Protein AF-A0A3D5VFS8-F1 (afdb_monomer_lite)

Foldseek 3Di:
DPDDDPPPDPPDDPLQDAPVVQCVVDVCSCCVPQFPQPPHADPVVRHRDSTHWDWDQDDPVSPDTDTPSNAHPDDPVVCLVVVCVHPPCVVPDPPDDHDDDDQAADLLLVAAALLQAGPVDPPDGDAASNLQADDPCRRVLSVVSNVVCNVCVVVVHHQAQDQLAQSNLQSCLSNHDDPPRHRYYGDPVSHDADPDPDDPVVRVVVSVVVNVVRVVVRVVVVVD

Structure (mmCIF, N/CA/C/O backbone):
data_AF-A0A3D5VFS8-F1
#
_entry.id   AF-A0A3D5VFS8-F1
#
loop_
_atom_site.group_PDB
_atom_site.id
_atom_site.type_symbol
_atom_site.label_atom_id
_atom_site.label_alt_id
_atom_site.label_comp_id
_atom_site.label_asym_id
_atom_site.label_entity_id
_atom_site.label_seq_id
_atom_site.pdbx_PDB_ins_code
_atom_site.Cartn_x
_atom_site.Cartn_y
_atom_site.Cartn_z
_atom_site.occupancy
_atom_site.B_iso_or_equiv
_atom_site.auth_seq_id
_atom_site.auth_comp_id
_atom_site.auth_asym_id
_atom_site.auth_atom_id
_atom_site.pdbx_PDB_model_num
ATOM 1 N N . ILE A 1 1 ? -18.519 -16.447 15.535 1.00 53.09 1 ILE A N 1
ATOM 2 C CA . ILE A 1 1 ? -17.654 -16.344 14.332 1.00 53.09 1 ILE A CA 1
ATOM 3 C C . ILE A 1 1 ? -18.233 -17.336 13.340 1.00 53.09 1 ILE A C 1
ATOM 5 O O . ILE A 1 1 ? -18.495 -18.455 13.767 1.00 53.09 1 ILE A O 1
ATOM 9 N N . ALA A 1 2 ? -18.560 -16.927 12.112 1.00 51.69 2 ALA A N 1
ATOM 10 C CA . ALA A 1 2 ? -19.026 -17.886 11.110 1.00 51.69 2 ALA A CA 1
ATOM 11 C C . ALA A 1 2 ? -17.913 -18.921 10.881 1.00 51.69 2 ALA A C 1
ATOM 13 O O . ALA A 1 2 ? -16.747 -18.540 10.815 1.00 51.69 2 ALA A O 1
ATOM 14 N N . ALA A 1 3 ? -18.250 -20.211 10.858 1.00 49.53 3 ALA A N 1
ATOM 15 C CA . ALA A 1 3 ? -17.249 -21.251 10.664 1.00 49.53 3 ALA A CA 1
ATOM 16 C C . ALA A 1 3 ? -16.670 -21.128 9.241 1.00 49.53 3 ALA A C 1
ATOM 18 O O . ALA A 1 3 ? -17.461 -21.148 8.291 1.00 49.53 3 ALA A O 1
ATOM 19 N N . PRO A 1 4 ? -15.343 -20.972 9.081 1.00 55.34 4 PRO A N 1
ATOM 20 C CA . PRO A 1 4 ? -14.733 -20.955 7.761 1.00 55.34 4 PRO A CA 1
ATOM 21 C C . PRO A 1 4 ? -14.931 -22.313 7.081 1.00 55.34 4 PRO A C 1
ATOM 23 O O . PRO A 1 4 ? -14.932 -23.359 7.737 1.00 55.34 4 PRO A O 1
ATOM 26 N N . LYS A 1 5 ? -15.139 -22.308 5.763 1.00 59.47 5 LYS A N 1
ATOM 27 C CA . LYS A 1 5 ? -15.211 -23.554 4.981 1.00 59.47 5 LYS A CA 1
ATOM 28 C C . LYS A 1 5 ? -13.841 -24.241 4.993 1.00 59.47 5 LYS A C 1
ATOM 30 O O . LYS A 1 5 ? -12.821 -23.577 5.089 1.00 59.47 5 LYS A O 1
ATOM 35 N N . GLU A 1 6 ? -13.788 -25.562 4.833 1.00 46.28 6 GLU A N 1
ATOM 36 C CA . GLU A 1 6 ? -12.559 -26.376 4.972 1.00 46.28 6 GLU A CA 1
ATOM 37 C C . GLU A 1 6 ? -11.378 -25.933 4.069 1.00 46.28 6 GLU A C 1
ATOM 39 O O . GLU A 1 6 ? -10.211 -26.177 4.375 1.00 46.28 6 GLU A O 1
ATOM 44 N N . PHE A 1 7 ? -11.661 -25.222 2.972 1.00 55.03 7 PHE A N 1
ATOM 45 C CA . PHE A 1 7 ? -10.660 -24.640 2.067 1.00 55.03 7 PHE A CA 1
ATOM 46 C C . PHE A 1 7 ? -10.228 -23.202 2.423 1.00 55.03 7 PHE A C 1
ATOM 48 O O . PHE A 1 7 ? -9.273 -22.685 1.841 1.00 55.03 7 PHE A O 1
ATOM 55 N N . GLU A 1 8 ? -10.908 -22.539 3.355 1.00 52.53 8 GLU A N 1
ATOM 56 C CA . GLU A 1 8 ? -10.556 -21.229 3.910 1.00 52.53 8 GLU A CA 1
ATOM 57 C C . GLU A 1 8 ? -9.527 -21.432 5.030 1.00 52.53 8 GLU A C 1
ATOM 59 O O . GLU A 1 8 ? -9.795 -21.221 6.209 1.00 52.53 8 GLU A O 1
ATOM 64 N N . ARG A 1 9 ? -8.326 -21.900 4.666 1.00 52.47 9 ARG A N 1
ATOM 65 C CA . ARG A 1 9 ? -7.188 -21.883 5.595 1.00 52.47 9 ARG A CA 1
ATOM 66 C C . ARG A 1 9 ? -6.948 -20.435 6.031 1.00 52.47 9 ARG A C 1
ATOM 68 O O . ARG A 1 9 ? -6.935 -19.552 5.175 1.00 52.47 9 ARG A O 1
ATOM 75 N N . ASP A 1 10 ? -6.722 -20.220 7.329 1.00 54.41 10 ASP A N 1
ATOM 76 C CA . ASP A 1 10 ? -6.471 -18.930 8.004 1.00 54.41 10 ASP A CA 1
ATOM 77 C C . ASP A 1 10 ? -5.156 -18.237 7.561 1.00 54.41 10 ASP A C 1
ATOM 79 O O . ASP A 1 10 ? -4.342 -17.802 8.375 1.00 54.41 10 ASP A O 1
ATOM 83 N N . ILE A 1 11 ? -4.904 -18.134 6.256 1.00 57.84 11 ILE A N 1
ATOM 84 C CA . ILE A 1 11 ? -3.800 -17.361 5.691 1.00 57.84 11 ILE A CA 1
ATOM 85 C C . ILE A 1 11 ? -4.350 -15.968 5.412 1.00 57.84 11 ILE A C 1
ATOM 87 O O . ILE A 1 11 ? -4.819 -15.659 4.317 1.00 57.84 11 ILE A O 1
ATOM 91 N N . TYR A 1 12 ? -4.345 -15.134 6.446 1.00 61.44 12 TYR A N 1
ATOM 92 C CA . TYR A 1 12 ? -4.695 -13.734 6.288 1.00 61.44 12 TYR A CA 1
ATOM 93 C C . TYR A 1 12 ? -3.488 -12.940 5.814 1.00 61.44 12 TYR A C 1
ATOM 95 O O . TYR A 1 12 ? -2.363 -13.136 6.276 1.00 61.44 12 TYR A O 1
ATOM 103 N N . PHE A 1 13 ? -3.742 -11.966 4.949 1.00 65.62 13 PHE A N 1
ATOM 104 C CA . PHE A 1 13 ? -2.754 -10.943 4.674 1.00 65.62 13 PHE A CA 1
ATOM 105 C C . PHE A 1 13 ? -2.539 -10.102 5.942 1.00 65.62 13 PHE A C 1
ATOM 107 O O . PHE A 1 13 ? -3.467 -9.451 6.420 1.00 65.62 13 PHE A O 1
ATOM 114 N N . GLU A 1 14 ? -1.326 -10.098 6.502 1.00 67.00 14 GLU A N 1
ATOM 115 C CA . GLU A 1 14 ? -1.023 -9.477 7.809 1.00 67.00 14 GLU A CA 1
ATOM 116 C C . GLU A 1 14 ? -1.383 -7.982 7.902 1.00 67.00 14 GLU A C 1
ATOM 118 O O . GLU A 1 14 ? -1.641 -7.467 8.990 1.00 67.00 14 GLU A O 1
ATOM 123 N N . ARG A 1 15 ? -1.444 -7.259 6.774 1.00 64.50 15 ARG A N 1
ATOM 124 C CA . ARG A 1 15 ? -1.877 -5.848 6.763 1.00 64.50 15 ARG A CA 1
ATOM 125 C C . ARG A 1 15 ? -3.393 -5.660 6.636 1.00 64.50 15 ARG A C 1
ATOM 127 O O . ARG A 1 15 ? -3.855 -4.535 6.808 1.00 64.50 15 ARG A O 1
ATOM 134 N N . CYS A 1 16 ? -4.156 -6.713 6.352 1.00 72.94 16 CYS A N 1
ATOM 135 C CA . CYS A 1 16 ? -5.606 -6.679 6.148 1.00 72.94 16 CYS A CA 1
ATOM 136 C C . CYS A 1 16 ? -6.309 -7.727 7.027 1.00 72.94 16 CYS A C 1
ATOM 138 O O . CYS A 1 16 ? -7.061 -8.575 6.554 1.00 72.94 16 CYS A O 1
ATOM 140 N N . LEU A 1 17 ? -6.019 -7.693 8.329 1.00 85.31 17 LEU A N 1
ATOM 141 C CA . LEU A 1 17 ? -6.615 -8.610 9.296 1.00 85.31 17 LEU A CA 1
ATOM 142 C C . LEU A 1 17 ? -8.029 -8.172 9.700 1.00 85.31 17 LEU A C 1
ATOM 144 O O . LEU A 1 17 ? -8.248 -6.975 9.913 1.00 85.31 17 LEU A O 1
ATOM 148 N N . PRO A 1 18 ? -8.955 -9.124 9.913 1.00 90.19 18 PRO A N 1
ATOM 149 C CA . PRO A 1 18 ? -10.250 -8.830 10.508 1.00 90.19 18 PRO A CA 1
ATOM 150 C C . PRO A 1 18 ? -10.113 -8.189 11.898 1.00 90.19 18 PRO A C 1
ATOM 152 O O . PRO A 1 18 ? -9.258 -8.583 12.699 1.00 90.19 18 PRO A O 1
ATOM 155 N N . VAL A 1 19 ? -10.989 -7.238 12.225 1.00 92.75 19 VAL A N 1
ATOM 156 C CA . VAL A 1 19 ? -10.977 -6.506 13.503 1.00 92.75 19 VAL A CA 1
ATOM 157 C C . VAL A 1 19 ? -11.092 -7.445 14.710 1.00 92.75 19 VAL A C 1
ATOM 159 O O . VAL A 1 19 ? -10.431 -7.245 15.727 1.00 92.75 19 VAL A O 1
ATOM 162 N N . GLU A 1 20 ? -11.851 -8.531 14.587 1.00 92.88 20 GLU A N 1
ATOM 163 C CA . GLU A 1 20 ? -11.990 -9.559 15.616 1.00 92.88 20 GLU A CA 1
ATOM 164 C C . GLU A 1 20 ? -10.726 -10.416 15.794 1.00 92.88 20 GLU A C 1
ATOM 166 O O . GLU A 1 20 ? -10.459 -10.897 16.895 1.00 92.88 20 GLU A O 1
ATOM 171 N N . VAL A 1 21 ? -9.916 -10.582 14.743 1.00 91.56 21 VAL A N 1
ATOM 172 C CA . VAL A 1 21 ? -8.612 -11.256 14.829 1.00 91.56 21 VAL A CA 1
ATOM 173 C C . VAL A 1 21 ? -7.611 -10.332 15.520 1.00 91.56 21 VAL A C 1
ATOM 175 O O . VAL A 1 21 ? -6.898 -10.767 16.424 1.00 91.56 21 VAL A O 1
ATOM 178 N N . LEU A 1 22 ? -7.608 -9.040 15.173 1.00 91.19 22 LEU A N 1
ATOM 179 C CA . LEU A 1 22 ? -6.796 -8.031 15.861 1.00 91.19 22 LEU A CA 1
ATOM 180 C C . LEU A 1 22 ? -7.140 -7.943 17.353 1.00 91.19 22 LEU A C 1
ATOM 182 O O . LEU A 1 22 ? -6.235 -7.911 18.186 1.00 91.19 22 LEU A O 1
ATOM 186 N N . ALA A 1 23 ? -8.429 -7.957 17.701 1.00 92.69 23 ALA A N 1
ATOM 187 C CA . ALA A 1 23 ? -8.889 -7.929 19.088 1.00 92.69 23 ALA A CA 1
ATOM 188 C C . ALA A 1 23 ? -8.348 -9.116 19.907 1.00 92.69 23 ALA A C 1
ATOM 190 O O . ALA A 1 23 ? -7.927 -8.941 21.050 1.00 92.69 23 ALA A O 1
ATOM 191 N N . LYS A 1 24 ? -8.289 -10.315 19.309 1.00 92.75 24 LYS A N 1
ATOM 192 C CA . LYS A 1 24 ? -7.741 -11.518 19.958 1.00 92.75 24 LYS A CA 1
ATOM 193 C C . LYS A 1 24 ? -6.233 -11.452 20.202 1.00 92.75 24 LYS A C 1
ATOM 195 O O . LYS A 1 24 ? -5.753 -12.082 21.137 1.00 92.75 24 LYS A O 1
ATOM 200 N N . ARG A 1 25 ? -5.482 -10.695 19.392 1.00 91.06 25 ARG A N 1
ATOM 201 C CA . ARG A 1 25 ? -4.018 -10.564 19.534 1.00 91.06 25 ARG A CA 1
ATOM 202 C C . ARG A 1 25 ? -3.601 -9.769 20.776 1.00 91.06 25 ARG A C 1
ATOM 204 O O . ARG A 1 25 ? -2.431 -9.787 21.140 1.00 91.06 25 ARG A O 1
ATOM 211 N N . GLY A 1 26 ? -4.530 -9.064 21.423 1.00 92.88 26 GLY A N 1
ATOM 212 C CA . GLY A 1 26 ? -4.281 -8.417 22.708 1.00 92.88 26 GLY A CA 1
ATOM 213 C C . GLY A 1 26 ? -5.225 -7.247 22.994 1.00 92.88 26 GLY A C 1
ATOM 214 O O . GLY A 1 26 ? -5.726 -6.608 22.066 1.00 92.88 26 GLY A O 1
ATOM 215 N N . PRO A 1 27 ? -5.421 -6.893 24.277 1.00 90.50 27 PRO A N 1
ATOM 216 C CA . PRO A 1 27 ? -6.425 -5.910 24.694 1.00 90.50 27 PRO A CA 1
ATOM 217 C C . PRO A 1 27 ? -6.164 -4.494 24.159 1.00 90.50 27 PRO A C 1
ATOM 219 O O . PRO A 1 27 ? -7.096 -3.717 23.984 1.00 90.50 27 PRO A O 1
ATOM 222 N N . LYS A 1 28 ? -4.902 -4.148 23.872 1.00 93.75 28 LYS A N 1
ATOM 223 C CA . LYS A 1 28 ? -4.514 -2.834 23.329 1.00 93.75 28 LYS A CA 1
ATOM 224 C C . LYS A 1 28 ? -4.266 -2.839 21.820 1.00 93.75 28 LYS A C 1
ATOM 226 O O . LYS A 1 28 ? -4.010 -1.777 21.258 1.00 93.75 28 LYS A O 1
ATOM 231 N N . THR A 1 29 ? -4.341 -3.992 21.153 1.00 93.94 29 THR A N 1
ATOM 232 C CA . THR A 1 29 ? -3.969 -4.126 19.733 1.00 93.94 29 THR A CA 1
ATOM 233 C C . THR A 1 29 ? -4.758 -3.167 18.849 1.00 93.94 29 THR A C 1
ATOM 235 O O . THR A 1 29 ? -4.182 -2.469 18.017 1.00 93.94 29 THR A O 1
ATOM 238 N N . LEU A 1 30 ? -6.068 -3.059 19.081 1.00 94.50 30 LEU A N 1
ATOM 239 C CA . LEU A 1 30 ? -6.936 -2.179 18.302 1.00 94.50 30 LEU A CA 1
ATOM 240 C C . LEU A 1 30 ? -6.559 -0.694 18.438 1.00 94.50 30 LEU A C 1
ATOM 242 O O . LEU A 1 30 ? -6.616 0.029 17.447 1.00 94.50 30 LEU A O 1
ATOM 246 N N . VAL A 1 31 ? -6.100 -0.253 19.615 1.00 95.31 31 VAL A N 1
ATOM 247 C CA . VAL A 1 31 ? -5.703 1.146 19.894 1.00 95.31 31 VAL A CA 1
ATOM 248 C C . VAL A 1 31 ? -4.415 1.539 19.165 1.00 95.31 31 VAL A C 1
ATOM 250 O O . VAL A 1 31 ? -4.187 2.712 18.880 1.00 95.31 31 VAL A O 1
ATOM 253 N N . PHE A 1 32 ? -3.576 0.570 18.800 1.00 92.62 32 PHE A N 1
ATOM 254 C CA . PHE A 1 32 ? -2.408 0.818 17.952 1.00 92.62 32 PHE A CA 1
ATOM 255 C C . PHE A 1 32 ? -2.704 0.684 16.451 1.00 92.62 32 PHE A C 1
ATOM 257 O O . PHE A 1 32 ? -1.887 1.126 15.638 1.00 92.62 32 PHE A O 1
ATOM 264 N N . GLY A 1 33 ? -3.855 0.106 16.093 1.00 91.19 33 GLY A N 1
ATOM 265 C CA . GLY A 1 33 ? -4.309 -0.117 14.721 1.00 91.19 33 GLY A CA 1
ATOM 266 C C . GLY A 1 33 ? -5.513 0.760 14.350 1.00 91.19 33 GLY A C 1
ATOM 267 O O . GLY A 1 33 ? -5.363 1.983 14.298 1.00 91.19 33 GLY A O 1
ATOM 268 N N . PRO A 1 34 ? -6.692 0.171 14.066 1.00 93.94 34 PRO A N 1
ATOM 269 C CA . PRO A 1 34 ? -7.844 0.908 13.540 1.00 93.94 34 PRO A CA 1
ATOM 270 C C . PRO A 1 34 ? -8.438 1.924 14.524 1.00 93.94 34 PRO A C 1
ATOM 272 O O . PRO A 1 34 ? -9.110 2.851 14.087 1.00 93.94 34 PRO A O 1
ATOM 275 N N . LEU A 1 35 ? -8.172 1.794 15.831 1.00 96.50 35 LEU A N 1
ATOM 276 C CA . LEU A 1 35 ? -8.691 2.710 16.849 1.00 96.50 35 LEU A CA 1
ATOM 277 C C . LEU A 1 35 ? -7.713 3.811 17.274 1.00 96.50 35 LEU A C 1
ATOM 279 O O . LEU A 1 35 ? -7.903 4.459 18.307 1.00 96.50 35 LEU A O 1
ATOM 283 N N . LYS A 1 36 ? -6.627 3.997 16.523 1.00 96.38 36 LYS A N 1
ATOM 284 C CA . LYS A 1 36 ? -5.526 4.877 16.907 1.00 96.38 36 LYS A CA 1
ATOM 285 C C . LYS A 1 36 ? -5.939 6.360 16.909 1.00 96.38 36 LYS A C 1
ATOM 287 O O . LYS A 1 36 ? -6.280 6.886 15.854 1.00 96.38 36 LYS A O 1
ATOM 292 N N . PRO A 1 37 ? -5.797 7.085 18.036 1.00 96.50 37 PRO A N 1
ATOM 293 C CA . PRO A 1 37 ? -6.252 8.477 18.163 1.00 96.50 37 PRO A CA 1
ATOM 294 C C . PRO A 1 37 ? -5.202 9.530 17.759 1.00 96.50 37 PRO A C 1
ATOM 296 O O . PRO A 1 37 ? -5.394 10.721 17.988 1.00 96.50 37 PRO A O 1
ATOM 299 N N . VAL A 1 38 ? -4.050 9.115 17.223 1.00 95.00 38 VAL A N 1
ATOM 300 C CA . VAL A 1 38 ? -2.893 10.007 17.027 1.00 95.00 38 VAL A CA 1
ATOM 301 C C . VAL A 1 38 ? -3.216 11.150 16.069 1.00 95.00 38 VAL A C 1
ATOM 303 O O . VAL A 1 38 ? -3.614 10.916 14.931 1.00 95.00 38 VAL A O 1
ATOM 306 N N . GLY A 1 39 ? -2.948 12.377 16.521 1.00 94.12 39 GLY A N 1
ATOM 307 C CA . GLY A 1 39 ? -3.181 13.601 15.751 1.00 94.12 39 GLY A CA 1
ATOM 308 C C . GLY A 1 39 ? -4.605 14.148 15.862 1.00 94.12 39 GLY A C 1
ATOM 309 O O . GLY A 1 39 ? -4.912 15.143 15.214 1.00 94.12 39 GLY A O 1
ATOM 310 N N . LEU A 1 40 ? -5.460 13.526 16.679 1.00 96.25 40 LEU A N 1
ATOM 311 C CA . LEU A 1 40 ? -6.817 13.990 16.948 1.00 96.25 40 LEU A CA 1
ATOM 312 C C . LEU A 1 40 ? -6.903 14.555 18.363 1.00 96.25 40 LEU A C 1
ATOM 314 O O . LEU A 1 40 ? -6.420 13.943 19.314 1.00 96.25 40 LEU A O 1
ATOM 318 N N . ILE A 1 41 ? -7.555 15.705 18.499 1.00 97.62 41 ILE A N 1
ATOM 319 C CA . ILE A 1 41 ? -7.884 16.314 19.786 1.00 97.62 41 ILE A CA 1
ATOM 320 C C . ILE A 1 41 ? -9.402 16.325 19.900 1.00 97.62 41 ILE A C 1
ATOM 322 O O . ILE A 1 41 ? -10.081 16.843 19.016 1.00 97.62 41 ILE A O 1
ATOM 326 N N . ASP A 1 42 ? -9.931 15.725 20.964 1.00 97.25 42 ASP A N 1
ATOM 327 C CA . ASP A 1 42 ? -11.363 15.757 21.237 1.00 97.25 42 ASP A CA 1
ATOM 328 C C . ASP A 1 42 ? -11.750 17.176 21.689 1.00 97.25 42 ASP A C 1
ATOM 330 O O . ASP A 1 42 ? -11.278 17.625 22.739 1.00 97.25 42 ASP A O 1
ATOM 334 N N . PRO A 1 43 ? -12.609 17.895 20.941 1.00 96.88 43 PRO A N 1
ATOM 335 C CA . PRO A 1 43 ? -12.993 19.264 21.278 1.00 96.88 43 PRO A CA 1
ATOM 336 C C . PRO A 1 43 ? -13.740 19.372 22.614 1.00 96.88 43 PRO A C 1
ATOM 338 O O . PRO A 1 43 ? -13.749 20.441 23.215 1.00 96.88 43 PRO A O 1
ATOM 341 N N . ARG A 1 44 ? -14.343 18.282 23.108 1.00 96.62 44 ARG A N 1
ATOM 342 C CA . ARG A 1 44 ? -15.064 18.261 24.391 1.00 96.62 44 ARG A CA 1
ATOM 343 C C . ARG A 1 44 ? -14.116 18.286 25.584 1.00 96.62 44 ARG A C 1
ATOM 345 O O . ARG A 1 44 ? -14.483 18.771 26.648 1.00 96.62 44 ARG A O 1
ATOM 352 N N . THR A 1 45 ? -12.915 17.730 25.422 1.00 96.69 45 THR A N 1
ATOM 353 C CA . THR A 1 45 ? -11.945 17.557 26.516 1.00 96.69 45 THR A CA 1
ATOM 354 C C . THR A 1 45 ? -10.653 18.343 26.312 1.00 96.69 45 THR A C 1
ATOM 356 O O . THR A 1 45 ? -9.869 18.474 27.252 1.00 96.69 45 THR A O 1
ATOM 359 N N . GLY A 1 46 ? -10.398 18.839 25.096 1.00 96.94 46 GLY A N 1
ATOM 360 C CA . GLY A 1 46 ? -9.142 19.485 24.710 1.00 96.94 46 GLY A CA 1
ATOM 361 C C . GLY A 1 46 ? -7.936 18.538 24.715 1.00 96.94 46 GLY A C 1
ATOM 362 O O . GLY A 1 46 ? -6.796 18.996 24.675 1.00 96.94 46 GLY A O 1
ATOM 363 N N . LYS A 1 47 ? -8.159 17.220 24.797 1.00 97.50 47 LYS A N 1
ATOM 364 C CA . LYS A 1 47 ? -7.113 16.197 24.938 1.00 97.50 47 LYS A CA 1
ATOM 365 C C . LYS A 1 47 ? -7.226 15.150 23.836 1.00 97.50 47 LYS A C 1
ATOM 367 O O . LYS A 1 47 ? -8.279 14.976 23.226 1.00 97.50 47 LYS A O 1
ATOM 372 N N . GLN A 1 48 ? -6.134 14.427 23.587 1.00 97.56 48 GLN A N 1
ATOM 373 C CA . GLN A 1 48 ? -6.183 13.261 22.707 1.00 97.56 48 GLN A CA 1
ATOM 374 C C . GLN A 1 48 ? -7.065 12.178 23.359 1.00 97.56 48 GLN A C 1
ATOM 376 O O . GLN A 1 48 ? -6.804 11.816 24.511 1.00 97.56 48 GLN A O 1
ATOM 381 N N . PRO A 1 49 ? -8.087 11.648 22.661 1.00 97.38 49 PRO A N 1
ATOM 382 C CA . PRO A 1 49 ? -8.927 10.586 23.203 1.00 97.38 49 PRO A CA 1
ATOM 383 C C . PRO A 1 49 ? -8.132 9.285 23.370 1.00 97.38 49 PRO A C 1
ATOM 385 O O . PRO A 1 49 ? -7.081 9.094 22.758 1.00 97.38 49 PRO A O 1
ATOM 388 N N . TYR A 1 50 ? -8.648 8.363 24.186 1.00 96.50 50 TYR A N 1
ATOM 389 C CA . TYR A 1 50 ? -8.019 7.051 24.375 1.00 96.50 50 TYR A CA 1
ATOM 390 C C . TYR A 1 50 ? -8.010 6.220 23.083 1.00 96.50 50 TYR A C 1
ATOM 392 O O . TYR A 1 50 ? -7.011 5.588 22.746 1.00 96.50 50 TYR A O 1
ATOM 400 N N . ALA A 1 51 ? -9.130 6.235 22.365 1.00 97.12 51 ALA A N 1
ATOM 401 C CA . ALA A 1 51 ? -9.359 5.497 21.135 1.00 97.12 51 ALA A CA 1
ATOM 402 C C . ALA A 1 51 ? -10.429 6.221 20.309 1.00 97.12 51 ALA A C 1
ATOM 404 O O . ALA A 1 51 ? -11.244 6.959 20.865 1.00 97.12 51 ALA A O 1
ATOM 405 N N . VAL A 1 52 ? -10.434 6.013 18.995 1.00 97.19 52 VAL A N 1
ATOM 406 C CA . VAL A 1 52 ? -11.434 6.595 18.087 1.00 97.19 52 VAL A CA 1
ATOM 407 C C . VAL A 1 52 ? -11.927 5.560 17.097 1.00 97.19 52 VAL A C 1
ATOM 409 O O . VAL A 1 52 ? -11.195 4.648 16.742 1.00 97.19 52 VAL A O 1
ATOM 412 N N . VAL A 1 53 ? -13.139 5.738 16.593 1.00 97.25 53 VAL A N 1
ATOM 413 C CA . VAL A 1 53 ? -13.576 5.091 15.357 1.00 97.25 53 VAL A CA 1
ATOM 414 C C . VAL A 1 53 ? -13.710 6.181 14.312 1.00 97.25 53 VAL A C 1
ATOM 416 O O . VAL A 1 53 ? -14.365 7.193 14.549 1.00 97.25 53 VAL A O 1
ATOM 419 N N . GLN A 1 54 ? -13.049 6.000 13.173 1.00 96.50 54 GLN A N 1
ATOM 420 C CA . GLN A 1 54 ? -13.109 6.957 12.077 1.00 96.50 54 GLN A CA 1
ATOM 421 C C . GLN A 1 54 ? -14.149 6.514 11.052 1.00 96.50 54 GLN A C 1
ATOM 423 O O . GLN A 1 54 ? -14.181 5.354 10.639 1.00 96.50 54 GLN A O 1
ATOM 428 N N . LEU A 1 55 ? -14.970 7.468 10.623 1.00 95.50 55 LEU A N 1
ATOM 429 C CA . LEU A 1 55 ? -15.935 7.303 9.548 1.00 95.50 55 LEU A CA 1
ATOM 430 C C . LEU A 1 55 ? -15.441 8.060 8.319 1.00 95.50 55 LEU A C 1
ATOM 432 O O . LEU A 1 55 ? -15.061 9.228 8.415 1.00 95.50 55 LEU A O 1
ATOM 436 N N . ARG A 1 56 ? -15.454 7.404 7.159 1.00 94.94 56 ARG A N 1
ATOM 437 C CA . ARG A 1 56 ? -15.138 8.032 5.875 1.00 94.94 56 ARG A CA 1
ATOM 438 C C . ARG A 1 56 ? -16.384 8.060 5.009 1.00 94.94 56 ARG A C 1
ATOM 440 O O . ARG A 1 56 ? -17.023 7.031 4.829 1.00 94.94 56 ARG A O 1
ATOM 447 N N . ARG A 1 57 ? -16.701 9.230 4.458 1.00 93.81 57 ARG A N 1
ATOM 448 C CA . ARG A 1 57 ? -17.778 9.384 3.479 1.00 93.81 57 ARG A CA 1
ATOM 449 C C . ARG A 1 57 ? -17.502 8.517 2.248 1.00 93.81 57 ARG A C 1
ATOM 451 O O . ARG A 1 57 ? -16.404 8.592 1.699 1.00 93.81 57 ARG A O 1
ATOM 458 N N . GLU A 1 58 ? -18.490 7.737 1.824 1.00 89.44 58 GLU A N 1
ATOM 459 C CA . GLU A 1 58 ? -18.390 6.860 0.647 1.00 89.44 58 GLU A CA 1
ATOM 460 C C . GLU A 1 58 ? -19.163 7.402 -0.562 1.00 89.44 58 GLU A C 1
ATOM 462 O O . GLU A 1 58 ? -18.768 7.156 -1.698 1.00 89.44 58 GLU A O 1
ATOM 467 N N . ASP A 1 59 ? -20.226 8.177 -0.348 1.00 88.12 59 ASP A N 1
ATOM 468 C CA . ASP A 1 59 ? -21.066 8.726 -1.412 1.00 88.12 59 ASP A CA 1
ATOM 469 C C . ASP A 1 59 ? -21.036 10.261 -1.466 1.00 88.12 59 ASP A C 1
ATOM 471 O O . ASP A 1 59 ? -20.759 10.955 -0.486 1.00 88.12 59 ASP A O 1
ATOM 475 N N . ALA A 1 60 ? -21.354 10.821 -2.634 1.00 87.12 60 ALA A N 1
ATOM 476 C CA . ALA A 1 60 ? -21.387 12.270 -2.832 1.00 87.12 60 ALA A CA 1
ATOM 477 C C . ALA A 1 60 ? -22.463 12.959 -1.970 1.00 87.12 60 ALA A C 1
ATOM 479 O O . ALA A 1 60 ? -22.226 14.044 -1.437 1.00 87.12 60 ALA A O 1
ATOM 480 N N . SER A 1 61 ? -23.612 12.302 -1.784 1.00 90.62 61 SER A N 1
ATOM 481 C CA . SER A 1 61 ? -24.732 12.769 -0.959 1.00 90.62 61 SER A CA 1
ATOM 482 C C . SER A 1 61 ? -24.450 12.763 0.543 1.00 90.62 61 SER A C 1
ATOM 484 O O . SER A 1 61 ? -25.245 13.313 1.298 1.00 90.62 61 SER A O 1
ATOM 486 N N . SER A 1 62 ? -23.317 12.209 0.993 1.00 89.19 62 SER A N 1
ATOM 487 C CA . SER A 1 62 ? -22.988 12.074 2.421 1.00 89.19 62 SER A CA 1
ATOM 488 C C . SER A 1 62 ? -24.055 11.300 3.208 1.00 89.19 62 SER A C 1
ATOM 490 O O . SER A 1 62 ? -24.283 11.581 4.382 1.00 89.19 62 SER A O 1
ATOM 492 N N . SER A 1 63 ? -24.717 10.342 2.556 1.00 90.25 63 SER A N 1
ATOM 493 C CA . SER A 1 63 ? -25.714 9.463 3.172 1.00 90.25 63 SER A CA 1
ATOM 494 C C . SER A 1 63 ? -25.096 8.160 3.689 1.00 90.25 63 SER A C 1
ATOM 496 O O . SER A 1 63 ? -25.672 7.502 4.550 1.00 90.25 63 SER A O 1
ATOM 498 N N . MET A 1 64 ? -23.901 7.800 3.206 1.00 92.12 64 MET A N 1
ATOM 499 C CA . MET A 1 64 ? -23.196 6.573 3.554 1.00 92.12 64 MET A CA 1
ATOM 500 C C . MET A 1 64 ? -21.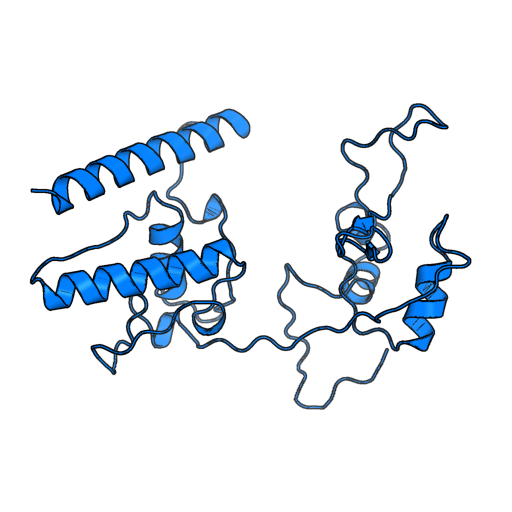776 6.852 4.042 1.00 92.12 64 MET A C 1
ATOM 502 O O . MET A 1 64 ? -20.967 7.533 3.401 1.00 92.12 64 MET A O 1
ATOM 506 N N . PHE A 1 65 ? -21.451 6.237 5.176 1.00 94.38 65 PHE A N 1
ATOM 507 C CA . PHE A 1 65 ? -20.139 6.315 5.798 1.00 94.38 65 PHE A CA 1
ATOM 508 C C . PHE A 1 65 ? -19.602 4.916 6.076 1.00 94.38 65 PHE A C 1
ATOM 510 O O . PHE A 1 65 ? -20.316 4.049 6.575 1.00 94.38 65 PHE A O 1
ATOM 517 N N . ASN A 1 66 ? -18.324 4.710 5.781 1.00 93.88 66 ASN A N 1
ATOM 518 C CA . ASN A 1 66 ? -17.618 3.469 6.059 1.00 93.88 66 ASN A CA 1
ATOM 519 C C . ASN A 1 66 ? -16.774 3.580 7.334 1.00 93.88 66 ASN A C 1
ATOM 521 O O . ASN A 1 66 ? -16.146 4.611 7.586 1.00 93.88 66 ASN A O 1
ATOM 525 N N . LEU A 1 67 ? -16.714 2.487 8.096 1.00 95.12 67 LEU A N 1
ATOM 526 C CA . LEU A 1 67 ? -15.854 2.328 9.267 1.00 95.12 67 LEU A CA 1
ATOM 527 C C . LEU A 1 67 ? -14.414 2.053 8.815 1.00 95.12 67 LEU A C 1
ATOM 529 O O . LEU A 1 67 ? -14.084 0.981 8.301 1.00 95.12 67 LEU A O 1
ATOM 533 N N . VAL A 1 68 ? -13.526 3.025 9.007 1.00 93.38 68 VAL A N 1
ATOM 534 C CA . VAL A 1 68 ? -12.141 2.934 8.532 1.00 93.38 68 VAL A CA 1
ATOM 535 C C . VAL A 1 68 ? -11.375 1.873 9.324 1.00 93.38 68 VAL A C 1
ATOM 537 O O . VAL A 1 68 ? -11.217 1.978 10.536 1.00 93.38 68 VAL A O 1
ATOM 540 N N . GLY A 1 69 ? -10.857 0.858 8.627 1.00 90.88 69 GLY A N 1
ATOM 541 C CA . GLY A 1 69 ? -10.034 -0.199 9.228 1.00 90.88 69 GLY A CA 1
ATOM 542 C C . GLY A 1 69 ? -10.820 -1.314 9.929 1.00 90.88 69 GLY A C 1
ATOM 543 O O . GLY A 1 69 ? -10.215 -2.130 10.617 1.00 90.88 69 GLY A O 1
ATOM 544 N N . PHE A 1 70 ? -12.139 -1.379 9.739 1.00 93.19 70 PHE A N 1
ATOM 545 C CA . PHE A 1 70 ? -13.027 -2.387 10.334 1.00 93.19 70 PHE A CA 1
ATOM 546 C C . PHE A 1 70 ? -13.377 -3.522 9.357 1.00 93.19 70 PHE A C 1
ATOM 548 O O . PHE A 1 70 ? -14.525 -3.951 9.251 1.00 93.19 70 PHE A O 1
ATOM 555 N N . GLN A 1 71 ? -12.375 -4.033 8.638 1.00 90.19 71 GLN A N 1
ATOM 556 C CA . GLN A 1 71 ? -12.538 -5.271 7.868 1.00 90.19 71 GLN A CA 1
ATOM 557 C C . GLN A 1 71 ? -12.964 -6.390 8.834 1.00 90.19 71 GLN A C 1
ATOM 559 O O . GLN A 1 71 ? -12.435 -6.461 9.945 1.00 90.19 71 GLN A O 1
ATOM 564 N N . THR A 1 72 ? -13.930 -7.238 8.475 1.00 91.44 72 THR A N 1
ATOM 565 C CA . THR A 1 72 ? -14.478 -8.232 9.415 1.00 91.44 72 THR A CA 1
ATOM 566 C C . THR A 1 72 ? -15.098 -9.443 8.715 1.00 91.44 72 THR A C 1
ATOM 568 O O . THR A 1 72 ? -15.625 -9.328 7.609 1.00 91.44 72 THR A O 1
ATOM 571 N N . ASN A 1 73 ? -15.054 -10.589 9.398 1.00 90.12 73 ASN A N 1
ATOM 572 C CA . ASN A 1 73 ? -15.755 -11.843 9.108 1.00 90.12 73 ASN A CA 1
ATOM 573 C C . ASN A 1 73 ? -16.828 -12.169 10.164 1.00 90.12 73 ASN A C 1
ATOM 575 O O . ASN A 1 73 ? -17.353 -13.287 10.220 1.00 90.12 73 ASN A O 1
ATOM 579 N N . LEU A 1 74 ? -17.174 -11.216 11.035 1.00 92.12 74 LEU A N 1
ATOM 580 C CA . LEU A 1 74 ? -18.285 -11.383 11.964 1.00 92.12 74 LEU A CA 1
ATOM 581 C C . LEU A 1 74 ? -19.591 -11.613 11.195 1.00 92.12 74 LEU A C 1
ATOM 583 O O . LEU A 1 74 ? -19.849 -10.986 10.168 1.00 92.12 74 LEU A O 1
ATOM 587 N N . ALA A 1 75 ? -20.452 -12.480 11.730 1.00 93.00 75 ALA A N 1
ATOM 588 C CA . ALA A 1 75 ? -21.807 -12.634 11.212 1.00 93.00 75 ALA A CA 1
ATOM 589 C C . ALA A 1 75 ? -22.548 -11.289 11.290 1.00 93.00 75 ALA A C 1
ATOM 591 O O . ALA A 1 75 ? -22.333 -10.518 12.224 1.00 93.00 75 ALA A O 1
ATOM 592 N N . TRP A 1 76 ? -23.445 -11.004 10.346 1.00 94.06 76 TRP A N 1
ATOM 593 C CA . TRP A 1 76 ? -24.095 -9.689 10.249 1.00 94.06 76 TRP A CA 1
ATOM 594 C C . TRP A 1 76 ? -24.850 -9.276 11.522 1.00 94.06 76 TRP A C 1
ATOM 596 O O . TRP A 1 76 ? -24.788 -8.115 11.925 1.00 94.06 76 TRP A O 1
ATOM 606 N N . GLY A 1 77 ? -25.487 -10.228 12.216 1.00 95.44 77 GLY A N 1
ATOM 607 C CA . GLY A 1 77 ? -26.111 -9.973 13.522 1.00 95.44 77 GLY A CA 1
ATOM 608 C C . GLY A 1 77 ? -25.108 -9.497 14.581 1.00 95.44 77 GLY A C 1
ATOM 609 O O . GLY A 1 77 ? -25.384 -8.554 15.321 1.00 95.44 77 GLY A O 1
ATOM 610 N N . GLU A 1 78 ? -23.906 -10.074 14.585 1.00 96.00 78 GLU A N 1
ATOM 611 C CA . GLU A 1 78 ? -22.826 -9.688 15.495 1.00 96.00 78 GLU A CA 1
ATOM 612 C C . GLU A 1 78 ? -22.189 -8.357 15.107 1.00 96.00 78 GLU A C 1
ATOM 614 O O . GLU A 1 78 ? -21.879 -7.564 15.990 1.00 96.00 78 GLU A O 1
ATOM 619 N N . GLN A 1 79 ? -22.053 -8.064 13.810 1.00 96.31 79 GLN A N 1
ATOM 620 C CA . GLN A 1 79 ? -21.627 -6.738 13.354 1.00 96.31 79 GLN A CA 1
ATOM 621 C C . GLN A 1 79 ? -22.586 -5.662 13.869 1.00 96.31 79 GLN A C 1
ATOM 623 O O . GLN A 1 79 ? -22.154 -4.699 14.498 1.00 96.31 79 GLN A O 1
ATOM 628 N N . LYS A 1 80 ? -23.899 -5.865 13.692 1.00 95.56 80 LYS A N 1
ATOM 629 C CA . LYS A 1 80 ? -24.925 -4.939 14.188 1.00 95.56 80 LYS A CA 1
ATOM 630 C C . LYS A 1 80 ? -24.849 -4.766 15.706 1.00 95.56 80 LYS A C 1
ATOM 632 O O . LYS A 1 80 ? -24.930 -3.643 16.194 1.00 95.56 80 LYS A O 1
ATOM 637 N N . ARG A 1 81 ? -24.680 -5.864 16.452 1.00 96.62 81 ARG A N 1
ATOM 638 C CA . ARG A 1 81 ? -24.575 -5.844 17.918 1.00 96.62 81 ARG A CA 1
ATOM 639 C C . ARG A 1 81 ? -23.327 -5.099 18.392 1.00 96.62 81 ARG A C 1
ATOM 641 O O . ARG A 1 81 ? -23.434 -4.237 19.253 1.00 96.62 81 ARG A O 1
ATOM 648 N N . VAL A 1 82 ? -22.158 -5.433 17.847 1.00 95.75 82 VAL A N 1
ATOM 649 C CA . VAL A 1 82 ? -20.862 -4.908 18.302 1.00 95.75 82 VAL A CA 1
ATOM 650 C C . VAL A 1 82 ? -20.656 -3.464 17.858 1.00 95.75 82 VAL A C 1
ATOM 652 O O . VAL A 1 82 ? -20.221 -2.645 18.660 1.00 95.75 82 VAL A O 1
ATOM 655 N N . PHE A 1 83 ? -20.988 -3.114 16.614 1.00 96.31 83 PHE A N 1
ATOM 656 C CA . PHE A 1 83 ? -20.748 -1.759 16.111 1.00 96.31 83 PHE A CA 1
ATOM 657 C C . PHE A 1 83 ? -21.689 -0.717 16.723 1.00 96.31 83 PHE A C 1
ATOM 659 O O . PHE A 1 83 ? -21.308 0.443 16.823 1.00 96.31 83 PHE A O 1
ATOM 666 N N . ARG A 1 84 ? -22.854 -1.121 17.244 1.00 97.31 84 ARG A N 1
ATOM 667 C CA . ARG A 1 84 ? -23.724 -0.243 18.048 1.00 97.31 84 ARG A CA 1
ATOM 668 C C . ARG A 1 84 ? -23.194 0.059 19.451 1.00 97.31 84 ARG A C 1
ATOM 670 O O . ARG A 1 84 ? -23.741 0.924 20.121 1.00 97.31 84 ARG A O 1
ATOM 677 N N . LEU A 1 85 ? -22.138 -0.623 19.900 1.00 96.75 85 LEU A N 1
ATOM 678 C CA . LEU A 1 85 ? -21.448 -0.277 21.149 1.00 96.75 85 LEU A CA 1
ATOM 679 C C . LEU A 1 85 ? -20.510 0.929 20.978 1.00 96.75 85 LEU A C 1
ATOM 681 O O . LEU A 1 85 ? -19.985 1.438 21.965 1.00 96.75 85 LEU A O 1
ATOM 685 N N . ILE A 1 86 ? -20.254 1.359 19.738 1.00 97.12 86 ILE A N 1
ATOM 686 C CA . ILE A 1 86 ? -19.398 2.507 19.440 1.00 97.12 86 ILE A CA 1
ATOM 687 C C . ILE A 1 86 ? -20.194 3.792 19.717 1.00 97.12 86 ILE A C 1
ATOM 689 O O . ILE A 1 86 ? -21.274 3.954 19.142 1.00 97.12 86 ILE A O 1
ATOM 693 N N . PRO A 1 87 ? -19.665 4.727 20.532 1.00 96.88 87 PRO A N 1
ATOM 694 C CA . PRO A 1 87 ? -20.338 5.992 20.803 1.00 96.88 87 PRO A CA 1
ATOM 695 C C . PRO A 1 87 ? -20.660 6.771 19.522 1.00 96.88 87 PRO A C 1
ATOM 697 O O . PRO A 1 87 ? -19.775 7.001 18.695 1.00 96.88 87 PRO A O 1
ATOM 700 N N . GLY A 1 88 ? -21.914 7.193 19.374 1.00 96.00 88 GLY A N 1
ATOM 701 C CA . GLY A 1 88 ? -22.443 7.860 18.180 1.00 96.00 88 GLY A CA 1
ATOM 702 C C . GLY A 1 88 ? -23.016 6.920 17.111 1.00 96.00 88 GLY A C 1
ATOM 703 O O . GLY A 1 88 ? -23.600 7.407 16.145 1.00 96.00 88 GLY A O 1
ATOM 704 N N . LEU A 1 89 ? -22.869 5.598 17.260 1.00 97.19 89 LEU A N 1
ATOM 705 C CA . LEU A 1 89 ? -23.425 4.586 16.351 1.00 97.19 89 LEU A CA 1
ATOM 706 C C . LEU A 1 89 ? -24.516 3.726 17.001 1.00 97.19 89 LEU A C 1
ATOM 708 O O . LEU A 1 89 ? -24.926 2.716 16.431 1.00 97.19 89 LEU A O 1
ATOM 712 N N . GLU A 1 90 ? -25.025 4.116 18.169 1.00 97.88 90 GLU A N 1
ATOM 713 C CA . GLU A 1 90 ? -25.994 3.345 18.957 1.00 97.88 90 GLU A CA 1
ATOM 714 C C . GLU A 1 90 ? -27.268 3.039 18.152 1.00 97.88 90 GLU A C 1
ATOM 716 O O . GLU A 1 90 ? -27.824 1.940 18.228 1.00 97.88 90 GLU A O 1
ATOM 721 N N . GLN A 1 91 ? -27.692 4.002 17.329 1.00 96.38 91 GLN A N 1
ATOM 722 C CA . GLN A 1 91 ? -28.860 3.916 16.447 1.00 96.38 91 GLN A CA 1
ATOM 723 C C . GLN A 1 91 ? -28.485 3.815 14.963 1.00 96.38 91 GLN A C 1
ATOM 725 O O . GLN A 1 91 ? -29.323 4.062 14.101 1.00 96.38 91 GLN A O 1
ATOM 730 N N . ALA A 1 92 ? -27.241 3.444 14.643 1.00 94.88 92 ALA A N 1
ATOM 731 C CA . ALA A 1 92 ? -26.807 3.347 13.256 1.00 94.88 92 ALA A CA 1
ATOM 732 C C . ALA A 1 92 ? -27.657 2.339 12.459 1.00 94.88 92 ALA A C 1
ATOM 734 O O . ALA A 1 92 ? -27.982 1.231 12.929 1.00 94.88 92 ALA A O 1
ATOM 735 N N . GLU A 1 93 ? -27.984 2.740 11.231 1.00 94.62 93 GLU A N 1
ATOM 736 C CA . GLU A 1 93 ? -28.505 1.878 10.180 1.00 94.62 93 GLU A CA 1
ATOM 737 C C . GLU A 1 93 ? -27.340 1.387 9.314 1.00 94.62 93 GLU A C 1
ATOM 739 O O . GLU A 1 93 ? -26.468 2.158 8.918 1.00 94.62 93 GLU A O 1
ATOM 744 N N . PHE A 1 94 ? -27.303 0.081 9.051 1.00 93.56 94 PHE A N 1
ATOM 745 C CA . PHE A 1 94 ? -26.221 -0.547 8.298 1.00 93.56 94 PHE A CA 1
ATOM 746 C C . PHE A 1 94 ? -26.701 -0.861 6.883 1.00 93.56 94 PHE A C 1
ATOM 748 O O . PHE A 1 94 ? -27.315 -1.903 6.659 1.00 93.56 94 PHE A O 1
ATOM 755 N N . SER A 1 95 ? -26.391 0.017 5.925 1.00 89.81 95 SER A N 1
ATOM 756 C CA . SER A 1 95 ? -26.739 -0.179 4.508 1.00 89.81 95 SER A CA 1
ATOM 757 C C . SER A 1 95 ? -25.976 -1.347 3.872 1.00 89.81 95 SER A C 1
ATOM 759 O O . SER A 1 95 ? -26.459 -1.981 2.937 1.00 89.81 95 SER A O 1
ATOM 761 N N . ARG A 1 96 ? -24.768 -1.644 4.373 1.00 90.69 96 ARG A N 1
ATOM 762 C CA . ARG A 1 96 ? -23.929 -2.762 3.928 1.00 90.69 96 ARG A CA 1
ATOM 763 C C . ARG A 1 96 ? -23.096 -3.300 5.088 1.00 90.69 96 ARG A C 1
ATOM 765 O O . ARG A 1 96 ? -22.473 -2.530 5.813 1.00 90.69 96 ARG A O 1
ATOM 772 N N . PHE A 1 97 ? -23.051 -4.622 5.227 1.00 92.19 97 PHE A N 1
ATOM 773 C CA . PHE A 1 97 ? -22.201 -5.298 6.208 1.00 92.19 97 PHE A CA 1
ATOM 774 C C . PHE A 1 97 ? -20.810 -5.598 5.644 1.00 92.19 97 PHE A C 1
ATOM 776 O O . PHE A 1 97 ? -20.640 -5.820 4.442 1.00 92.19 97 PHE A O 1
ATOM 783 N N . GLY A 1 98 ? -19.820 -5.612 6.534 1.00 88.31 98 GLY A N 1
ATOM 784 C CA . GLY A 1 98 ? -18.447 -5.963 6.206 1.00 88.31 98 GLY A CA 1
ATOM 785 C C . GLY A 1 98 ? -18.323 -7.436 5.832 1.00 88.31 98 GLY A C 1
ATOM 786 O O . GLY A 1 98 ? -19.023 -8.295 6.373 1.00 88.31 98 GLY A O 1
ATOM 787 N N . VAL A 1 99 ? -17.425 -7.713 4.896 1.00 84.50 99 VAL A N 1
ATOM 788 C CA . VAL A 1 99 ? -17.031 -9.059 4.477 1.00 84.50 99 VAL A CA 1
ATOM 789 C C . VAL A 1 99 ? -15.533 -9.040 4.192 1.00 84.50 99 VAL A C 1
ATOM 791 O O . VAL A 1 99 ? -15.028 -8.042 3.672 1.00 84.50 99 VAL A O 1
ATOM 794 N N . MET A 1 100 ? -14.811 -10.121 4.489 1.00 78.44 100 MET A N 1
ATOM 795 C CA . MET A 1 100 ? -13.479 -10.294 3.912 1.00 78.44 100 MET A CA 1
ATOM 796 C C . MET A 1 100 ? -13.585 -10.918 2.533 1.00 78.44 100 MET A C 1
ATOM 798 O O . MET A 1 100 ? -14.262 -11.924 2.323 1.00 78.44 100 MET A O 1
ATOM 802 N N . HIS A 1 101 ? -12.881 -10.313 1.587 1.00 70.81 101 HIS A N 1
ATOM 803 C CA . HIS A 1 101 ? -12.764 -10.840 0.243 1.00 70.81 101 HIS A CA 1
ATOM 804 C C . HIS A 1 101 ? -11.548 -11.757 0.146 1.00 70.81 101 HIS A C 1
ATOM 806 O O . HIS A 1 101 ? -10.473 -11.453 0.664 1.00 70.81 101 HIS A O 1
ATOM 812 N N . ARG A 1 102 ? -11.719 -12.878 -0.555 1.00 74.25 102 ARG A N 1
ATOM 813 C CA . ARG A 1 102 ? -10.603 -13.718 -0.977 1.00 74.25 102 ARG A CA 1
ATOM 814 C C . ARG A 1 102 ? -9.848 -13.002 -2.095 1.00 74.25 102 ARG A C 1
ATOM 816 O O . ARG A 1 102 ? -10.439 -12.691 -3.126 1.00 74.25 102 ARG A O 1
ATOM 823 N N . ASN A 1 103 ? -8.543 -12.824 -1.917 1.00 78.25 103 ASN A N 1
ATOM 824 C CA . ASN A 1 103 ? -7.657 -12.331 -2.965 1.00 78.25 103 ASN A CA 1
ATOM 825 C C . ASN A 1 103 ? -6.965 -13.505 -3.663 1.00 78.25 103 ASN A C 1
ATOM 827 O O . ASN A 1 103 ? -6.415 -14.395 -3.015 1.00 78.25 103 ASN A O 1
ATOM 831 N N . SER A 1 104 ? -6.990 -13.503 -4.994 1.00 86.88 104 SER A N 1
ATOM 832 C CA . SER A 1 104 ? -6.247 -14.448 -5.827 1.00 86.88 104 SER A CA 1
ATOM 833 C C . SER A 1 104 ? -5.049 -13.747 -6.454 1.00 86.88 104 SER A C 1
ATOM 835 O O . SER A 1 104 ? -5.191 -12.663 -7.017 1.00 86.88 104 SER A O 1
ATOM 837 N N . PHE A 1 105 ? -3.882 -14.377 -6.361 1.00 91.75 105 PHE A N 1
ATOM 838 C CA . PHE A 1 105 ? -2.638 -13.920 -6.971 1.00 91.75 105 PHE A CA 1
ATOM 839 C C . PHE A 1 105 ? -1.803 -15.132 -7.399 1.00 91.75 105 PHE A C 1
ATOM 841 O O . PHE A 1 105 ? -1.963 -16.227 -6.854 1.00 91.75 105 PHE A O 1
ATOM 848 N N . VAL A 1 106 ? -0.941 -14.953 -8.397 1.00 94.00 106 VAL A N 1
ATOM 849 C CA . VAL A 1 106 ? 0.002 -15.992 -8.828 1.00 94.00 106 VAL A CA 1
ATOM 850 C C . VAL A 1 106 ? 1.234 -15.995 -7.927 1.00 94.00 106 VAL A C 1
ATOM 852 O O . VAL A 1 106 ? 1.577 -14.979 -7.327 1.00 94.00 106 VAL A O 1
ATOM 855 N N . ASN A 1 107 ? 1.950 -17.119 -7.855 1.00 94.12 107 ASN A N 1
ATOM 856 C CA . ASN A 1 107 ? 3.285 -17.134 -7.253 1.00 94.12 107 ASN A CA 1
ATOM 857 C C . ASN A 1 107 ? 4.266 -16.406 -8.189 1.00 94.12 107 ASN A C 1
ATOM 859 O O . ASN A 1 107 ? 4.990 -17.028 -8.970 1.00 94.12 107 ASN A O 1
ATOM 863 N N . SER A 1 108 ? 4.225 -15.073 -8.148 1.00 95.88 108 SER A N 1
ATOM 864 C CA . SER A 1 108 ? 4.940 -14.186 -9.061 1.00 95.88 108 SER A CA 1
ATOM 865 C C . SER A 1 108 ? 6.443 -14.448 -9.105 1.00 95.88 108 SER A C 1
ATOM 867 O O . SER A 1 108 ? 6.966 -14.528 -10.214 1.00 95.88 108 SER A O 1
ATOM 869 N N . PRO A 1 109 ? 7.143 -14.708 -7.982 1.00 96.00 109 PRO A N 1
ATOM 870 C CA . PRO A 1 109 ? 8.564 -15.045 -8.027 1.00 96.00 109 PRO A CA 1
ATOM 871 C C . PRO A 1 109 ? 8.901 -16.236 -8.919 1.00 96.00 109 PRO A C 1
ATOM 873 O O . PRO A 1 109 ? 9.958 -16.267 -9.553 1.00 96.00 109 PRO A O 1
ATOM 876 N N . ARG A 1 110 ? 7.992 -17.213 -8.984 1.00 95.50 110 ARG A N 1
ATOM 877 C CA . ARG A 1 110 ? 8.154 -18.412 -9.801 1.00 95.50 110 ARG A CA 1
ATOM 878 C C . ARG A 1 110 ? 7.849 -18.156 -11.275 1.00 95.50 110 ARG A C 1
ATOM 880 O O . ARG A 1 110 ? 8.547 -18.699 -12.122 1.00 95.50 110 ARG A O 1
ATOM 887 N N . VAL A 1 111 ? 6.823 -17.359 -11.581 1.00 96.06 111 VAL A N 1
ATOM 888 C CA . VAL A 1 111 ? 6.262 -17.287 -12.945 1.00 96.06 111 VAL A CA 1
ATOM 889 C C . VAL A 1 111 ? 6.529 -15.973 -13.676 1.00 96.06 111 VAL A C 1
ATOM 891 O O . VAL A 1 111 ? 6.528 -15.973 -14.903 1.00 96.06 111 VAL A O 1
ATOM 894 N N . LEU A 1 112 ? 6.792 -14.870 -12.968 1.00 97.12 112 LEU A N 1
ATOM 895 C CA . LEU A 1 112 ? 6.963 -13.534 -13.547 1.00 97.12 112 LEU A CA 1
ATOM 896 C C . LEU A 1 112 ? 8.425 -13.077 -13.566 1.00 97.12 112 LEU A C 1
ATOM 898 O O . LEU A 1 112 ? 9.211 -13.332 -12.645 1.00 97.12 112 LEU A O 1
ATOM 902 N N . ALA A 1 113 ? 8.778 -12.358 -14.626 1.00 95.62 113 ALA A N 1
ATOM 903 C CA . ALA A 1 113 ? 9.973 -11.532 -14.711 1.00 95.62 113 ALA A CA 1
ATOM 904 C C . ALA A 1 113 ? 9.713 -10.118 -14.147 1.00 95.62 113 ALA A C 1
ATOM 906 O O . ALA A 1 113 ? 8.591 -9.757 -13.789 1.00 95.62 113 ALA A O 1
ATOM 907 N N . LYS A 1 114 ? 10.770 -9.300 -14.032 1.00 94.75 114 LYS A N 1
ATOM 908 C CA . LYS A 1 114 ? 10.697 -7.932 -13.471 1.00 94.75 114 LYS A CA 1
ATOM 909 C C . LYS A 1 114 ? 9.807 -6.983 -14.276 1.00 94.75 114 LYS A C 1
ATOM 911 O O . LYS A 1 114 ? 9.385 -5.963 -13.760 1.00 94.75 114 LYS A O 1
ATOM 916 N N . ASN A 1 115 ? 9.537 -7.302 -15.530 1.00 95.25 115 ASN A N 1
ATOM 917 C CA . ASN A 1 115 ? 8.644 -6.561 -16.413 1.00 95.25 115 ASN A CA 1
ATOM 918 C C . ASN A 1 115 ? 7.183 -7.036 -16.323 1.00 95.25 115 ASN A C 1
ATOM 920 O O . ASN A 1 115 ? 6.371 -6.633 -17.146 1.00 95.25 115 ASN A O 1
ATOM 924 N N . TYR A 1 116 ? 6.844 -7.895 -15.351 1.00 97.50 116 TYR A N 1
ATOM 925 C CA . TYR A 1 116 ? 5.528 -8.529 -15.205 1.00 97.50 116 TYR A CA 1
ATOM 926 C C . TYR A 1 116 ? 5.147 -9.497 -16.341 1.00 97.50 116 TYR A C 1
ATOM 928 O O . TYR A 1 116 ? 4.005 -9.956 -16.403 1.00 97.50 116 TYR A O 1
ATOM 936 N N . GLN A 1 117 ? 6.092 -9.851 -17.217 1.00 97.38 117 GLN A N 1
ATOM 937 C CA . GLN A 1 117 ? 5.900 -10.874 -18.242 1.00 97.38 117 GLN A CA 1
ATOM 938 C C . GLN A 1 117 ? 6.020 -12.276 -17.634 1.00 97.38 117 GLN A C 1
ATOM 940 O O . GLN A 1 117 ? 6.853 -12.511 -16.752 1.00 97.38 117 GLN A O 1
ATOM 945 N N . LEU A 1 118 ? 5.217 -13.221 -18.120 1.00 97.44 118 LEU A N 1
ATOM 946 C CA . LEU A 1 118 ? 5.384 -14.637 -17.813 1.00 97.44 118 LEU A CA 1
ATOM 947 C C . LEU A 1 118 ? 6.695 -15.153 -18.413 1.00 97.44 118 LEU A C 1
ATOM 949 O O . LEU A 1 118 ? 6.949 -15.003 -19.604 1.00 97.44 118 LEU A O 1
ATOM 953 N N . ARG A 1 119 ? 7.509 -15.820 -17.592 1.00 95.38 119 ARG A N 1
ATOM 954 C CA . ARG A 1 119 ? 8.811 -16.370 -18.009 1.00 95.38 119 ARG A CA 1
ATOM 955 C C . ARG A 1 119 ? 8.681 -17.437 -19.096 1.00 95.38 119 ARG A C 1
ATOM 957 O O . ARG A 1 119 ? 9.531 -17.512 -19.972 1.00 95.38 119 ARG A O 1
ATOM 964 N N . GLU A 1 120 ? 7.634 -18.256 -19.019 1.00 96.50 120 GLU A N 1
ATOM 965 C CA . GLU A 1 120 ? 7.380 -19.359 -19.958 1.00 96.50 120 GLU A CA 1
ATOM 966 C C . GLU A 1 120 ? 6.550 -18.932 -21.177 1.00 96.50 120 GLU A C 1
ATOM 968 O O . GLU A 1 120 ? 6.515 -19.649 -22.173 1.00 96.50 120 GLU A O 1
ATOM 973 N N . PHE A 1 121 ? 5.907 -17.759 -21.126 1.00 96.19 121 PHE A N 1
ATOM 974 C CA . PHE A 1 121 ? 5.005 -17.275 -22.174 1.00 96.19 121 PHE A CA 1
ATOM 975 C C . PHE A 1 121 ? 5.368 -15.837 -22.574 1.00 96.19 121 PHE A C 1
ATOM 977 O O . PHE A 1 121 ? 4.727 -14.885 -22.112 1.00 96.19 121 PHE A O 1
ATOM 984 N N . PRO A 1 122 ? 6.396 -15.655 -23.427 1.00 92.19 122 PRO A N 1
ATOM 985 C CA . PRO A 1 122 ? 6.777 -14.340 -23.931 1.00 92.19 122 PRO A CA 1
ATOM 986 C C . PRO A 1 122 ? 5.590 -13.613 -24.577 1.00 92.19 122 PRO A C 1
ATOM 988 O O . PRO A 1 122 ? 4.796 -14.213 -25.298 1.00 92.19 122 PRO A O 1
ATOM 991 N N . GLY A 1 123 ? 5.460 -12.315 -24.307 1.00 92.00 123 GLY A N 1
ATOM 992 C CA . GLY A 1 123 ? 4.337 -11.488 -24.765 1.00 92.00 123 GLY A CA 1
ATOM 993 C C . GLY A 1 123 ? 3.081 -11.551 -23.886 1.00 92.00 123 GLY A C 1
ATOM 994 O O . GLY A 1 123 ? 2.174 -10.745 -24.086 1.00 92.00 123 GLY A O 1
ATOM 995 N N . VAL A 1 124 ? 3.023 -12.440 -22.887 1.00 97.25 124 VAL A N 1
ATOM 996 C CA . VAL A 1 124 ? 1.911 -12.509 -21.926 1.00 97.25 124 VAL A CA 1
ATOM 997 C C . VAL A 1 124 ? 2.322 -11.871 -20.603 1.00 97.25 124 VAL A C 1
ATOM 999 O O . VAL A 1 124 ? 3.322 -12.255 -19.999 1.00 97.25 124 VAL A O 1
ATOM 1002 N N . TYR A 1 125 ? 1.526 -10.914 -20.125 1.00 97.94 125 TYR A N 1
ATOM 1003 C CA . TYR A 1 125 ? 1.806 -10.142 -18.915 1.00 97.94 125 TYR A CA 1
ATOM 1004 C C . TYR A 1 125 ? 0.709 -10.330 -17.872 1.00 97.94 125 TYR A C 1
ATOM 1006 O O . TYR A 1 125 ? -0.472 -10.420 -18.206 1.00 97.94 125 TYR A O 1
ATOM 1014 N N . ILE A 1 126 ? 1.096 -10.336 -16.597 1.00 97.81 126 ILE A N 1
ATOM 1015 C CA . ILE A 1 126 ? 0.169 -10.328 -15.464 1.00 97.81 126 ILE A CA 1
ATOM 1016 C C . ILE A 1 126 ? 0.497 -9.122 -14.594 1.00 97.81 126 ILE A C 1
ATOM 1018 O O . ILE A 1 126 ? 1.573 -9.050 -14.011 1.00 97.81 126 ILE A O 1
ATOM 1022 N N . ALA A 1 127 ? -0.453 -8.199 -14.474 1.00 97.12 127 ALA A N 1
ATOM 1023 C CA . ALA A 1 127 ? -0.344 -6.994 -13.659 1.00 97.12 127 ALA A CA 1
ATOM 1024 C C . ALA A 1 127 ? -1.509 -6.893 -12.659 1.00 97.12 127 ALA A C 1
ATOM 1026 O O . ALA A 1 127 ? -2.462 -7.674 -12.692 1.00 97.12 127 ALA A O 1
ATOM 1027 N N . GLY A 1 128 ? -1.438 -5.917 -11.759 1.00 96.06 128 GLY A N 1
ATOM 1028 C CA . GLY A 1 128 ? -2.450 -5.684 -10.736 1.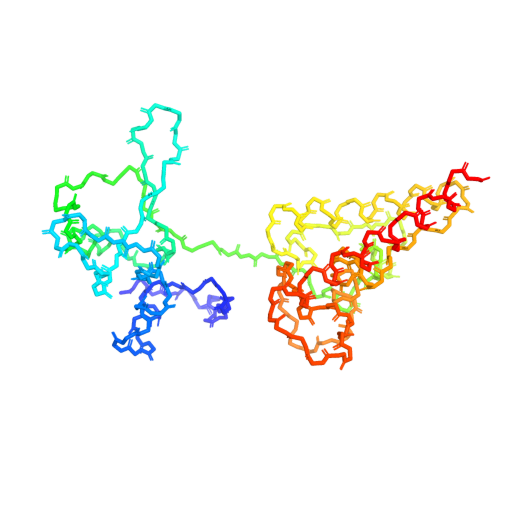00 96.06 128 GLY A CA 1
ATOM 1029 C C . GLY A 1 128 ? -2.392 -6.693 -9.597 1.00 96.06 128 GLY A C 1
ATOM 1030 O O . GLY A 1 128 ? -1.398 -7.391 -9.402 1.00 96.06 128 GLY A O 1
ATOM 1031 N N . GLN A 1 129 ? -3.493 -6.798 -8.855 1.00 93.56 129 GLN A N 1
ATOM 1032 C CA . GLN A 1 129 ? -3.610 -7.712 -7.717 1.00 93.56 129 GLN A CA 1
ATOM 10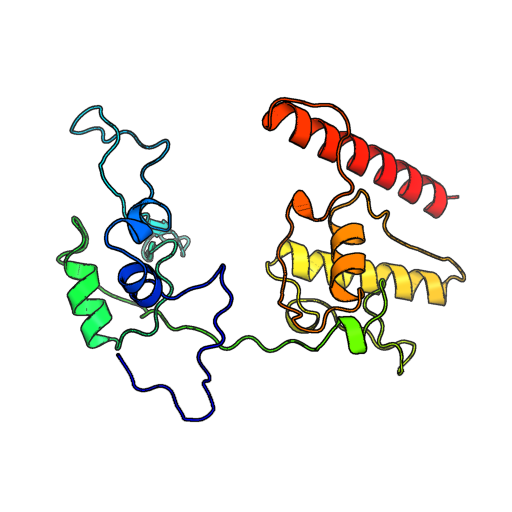33 C C . GLN A 1 129 ? -3.215 -9.156 -8.057 1.00 93.56 129 GLN A C 1
ATOM 1035 O O . GLN A 1 129 ? -2.575 -9.825 -7.247 1.00 93.56 129 GLN A O 1
ATOM 1040 N N . LEU A 1 130 ? -3.518 -9.613 -9.276 1.00 95.31 130 LEU A N 1
ATOM 1041 C CA . LEU A 1 130 ? -3.167 -10.959 -9.725 1.00 95.31 130 LEU A CA 1
ATOM 1042 C C . LEU A 1 130 ? -1.646 -11.191 -9.748 1.00 95.31 130 LEU A C 1
ATOM 1044 O O . LEU A 1 130 ? -1.206 -12.310 -9.507 1.00 95.31 130 LEU A O 1
ATOM 1048 N N . ALA A 1 131 ? -0.848 -10.142 -9.965 1.00 95.94 131 ALA A N 1
ATOM 1049 C CA . ALA A 1 131 ? 0.614 -10.174 -9.924 1.00 95.94 131 ALA A CA 1
ATOM 1050 C C . ALA A 1 131 ? 1.201 -10.074 -8.503 1.00 95.94 131 ALA A C 1
ATOM 1052 O O . ALA A 1 131 ? 2.424 -10.073 -8.343 1.00 95.94 131 ALA A O 1
ATOM 1053 N N . GLY A 1 132 ? 0.363 -9.967 -7.469 1.00 92.75 132 GLY A N 1
ATOM 1054 C CA . GLY A 1 132 ? 0.809 -9.846 -6.080 1.00 92.75 132 GLY A CA 1
ATOM 1055 C C . GLY A 1 132 ? 1.235 -8.430 -5.682 1.00 92.75 132 GLY A C 1
ATOM 1056 O O . GLY A 1 132 ? 2.125 -8.260 -4.850 1.00 92.75 132 GLY A O 1
ATOM 1057 N N . VAL A 1 133 ? 0.609 -7.401 -6.255 1.00 94.50 133 VAL A N 1
ATOM 1058 C CA . VAL A 1 133 ? 0.695 -6.028 -5.733 1.00 94.50 133 VAL A CA 1
ATOM 1059 C C . VAL A 1 133 ? -0.626 -5.629 -5.078 1.00 94.50 133 VAL A C 1
ATOM 1061 O O . VAL A 1 133 ? -1.684 -6.058 -5.526 1.00 94.50 133 VAL A O 1
ATOM 1064 N N . GLU A 1 134 ? -0.591 -4.808 -4.029 1.00 90.19 134 GLU A N 1
ATOM 1065 C CA . GLU A 1 134 ? -1.810 -4.327 -3.365 1.00 90.19 134 GLU A CA 1
ATOM 1066 C C . GLU A 1 134 ? -1.939 -2.811 -3.412 1.00 90.19 134 GLU A C 1
ATOM 1068 O O . GLU A 1 134 ? -1.000 -2.091 -3.079 1.00 90.19 134 GLU A O 1
ATOM 1073 N N . GLY A 1 135 ? -3.141 -2.348 -3.754 1.00 89.25 135 GLY A N 1
ATOM 1074 C CA . GLY A 1 135 ? -3.481 -0.935 -3.873 1.00 89.25 135 GLY A CA 1
ATOM 1075 C C . GLY A 1 135 ? -3.721 -0.513 -5.320 1.00 89.25 135 GLY A C 1
ATOM 1076 O O . GLY A 1 135 ? -3.246 -1.134 -6.276 1.00 89.25 135 GLY A O 1
ATOM 1077 N N . TYR A 1 136 ? -4.524 0.537 -5.487 1.00 92.00 136 TYR A N 1
ATOM 1078 C CA . TYR A 1 136 ? -4.912 1.028 -6.809 1.00 92.00 136 TYR A CA 1
ATOM 1079 C C . TYR A 1 136 ? -3.715 1.588 -7.579 1.00 92.00 136 TYR A C 1
ATOM 1081 O O . TYR A 1 136 ? -3.551 1.297 -8.759 1.00 92.00 136 TYR A O 1
ATOM 1089 N N . LEU A 1 137 ? -2.851 2.357 -6.908 1.00 94.50 137 LEU A N 1
ATOM 1090 C CA . LEU A 1 137 ? -1.676 2.961 -7.537 1.00 94.50 137 LEU A CA 1
ATOM 1091 C C . LEU A 1 137 ? -0.642 1.904 -7.918 1.00 94.50 137 LEU A C 1
ATOM 1093 O O . LEU A 1 137 ? -0.059 1.974 -8.994 1.00 94.50 137 LEU A O 1
ATOM 1097 N N . GLU A 1 138 ? -0.444 0.913 -7.059 1.00 95.69 138 GLU A N 1
ATOM 1098 C CA . GLU A 1 138 ? 0.434 -0.224 -7.289 1.00 95.69 138 GLU A CA 1
ATOM 1099 C C . GLU A 1 13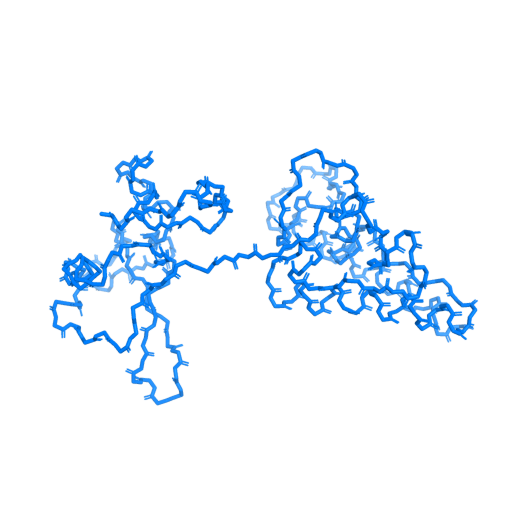8 ? -0.062 -1.073 -8.460 1.00 95.69 138 GLU A C 1
ATOM 1101 O O . GLU A 1 138 ? 0.721 -1.439 -9.338 1.00 95.69 138 GLU A O 1
ATOM 1106 N N . SER A 1 139 ? -1.373 -1.319 -8.520 1.00 96.50 139 SER A N 1
ATOM 1107 C CA . SER A 1 139 ? -1.988 -2.071 -9.611 1.00 96.50 139 SER A CA 1
ATOM 1108 C C . SER A 1 139 ? -1.837 -1.346 -10.946 1.00 96.50 139 SER A C 1
ATOM 1110 O O . SER A 1 139 ? -1.299 -1.917 -11.894 1.00 96.50 139 SER A O 1
ATOM 1112 N N . THR A 1 140 ? -2.202 -0.064 -11.007 1.00 97.62 140 THR A N 1
ATOM 1113 C CA . THR A 1 140 ? -1.998 0.770 -12.201 1.00 97.62 140 THR A CA 1
ATOM 1114 C C . THR A 1 140 ? -0.520 0.855 -12.579 1.00 97.62 140 THR A C 1
ATOM 1116 O O . THR A 1 140 ? -0.161 0.7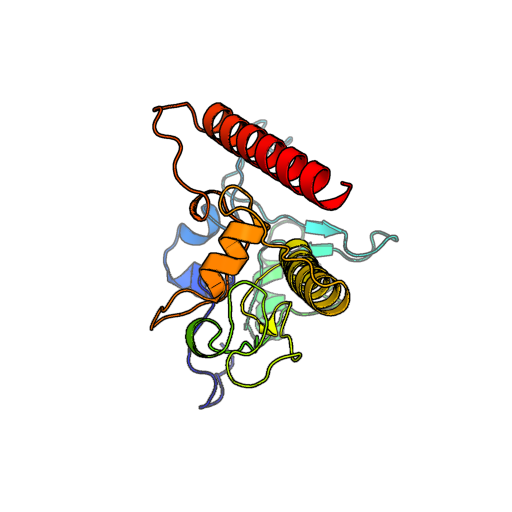34 -13.747 1.00 97.62 140 THR A O 1
ATOM 1119 N N . GLY A 1 141 ? 0.357 1.007 -11.587 1.00 97.12 141 GLY A N 1
ATOM 1120 C CA . GLY A 1 141 ? 1.800 1.077 -11.770 1.00 97.12 141 GLY A CA 1
ATOM 1121 C C . GLY A 1 141 ? 2.393 -0.194 -12.369 1.00 97.12 141 GLY A C 1
ATOM 1122 O O . GLY A 1 141 ? 3.187 -0.109 -13.298 1.00 97.12 141 GLY A O 1
ATOM 1123 N N . SER A 1 142 ? 1.986 -1.372 -11.893 1.00 97.81 142 SER A N 1
ATOM 1124 C CA . SER A 1 142 ? 2.417 -2.650 -12.479 1.00 97.81 142 SER A CA 1
ATOM 1125 C C . SER A 1 142 ? 1.964 -2.807 -13.934 1.00 97.81 142 SER A C 1
ATOM 1127 O O . SER A 1 142 ? 2.752 -3.238 -14.773 1.00 97.81 142 SER A O 1
ATOM 1129 N N . GLY A 1 143 ? 0.740 -2.369 -14.258 1.00 97.88 143 GLY A N 1
ATOM 1130 C CA . GLY A 1 143 ? 0.247 -2.337 -15.635 1.00 97.88 143 GLY A CA 1
ATOM 1131 C C . GLY A 1 143 ? 1.071 -1.405 -16.521 1.00 97.88 143 GLY A C 1
ATOM 1132 O O . GLY A 1 143 ? 1.413 -1.769 -17.641 1.00 97.88 143 GLY A O 1
ATOM 1133 N N . LEU A 1 144 ? 1.470 -0.240 -15.999 1.00 97.12 144 LEU A N 1
ATOM 1134 C CA . LEU A 1 144 ? 2.370 0.676 -16.698 1.00 97.12 144 LEU A CA 1
ATOM 1135 C C . LEU A 1 144 ? 3.738 0.035 -16.979 1.00 97.12 144 LEU A C 1
ATOM 1137 O O . LEU A 1 144 ? 4.244 0.181 -18.086 1.00 97.12 144 LEU A O 1
ATOM 1141 N N . VAL A 1 145 ? 4.334 -0.685 -16.021 1.00 96.94 145 VAL A N 1
ATOM 1142 C CA . VAL A 1 145 ? 5.615 -1.386 -16.247 1.00 96.94 145 VAL A CA 1
ATOM 1143 C C . VAL A 1 145 ? 5.483 -2.432 -17.352 1.00 96.94 145 VAL A C 1
ATOM 1145 O O . VAL A 1 145 ? 6.309 -2.449 -18.261 1.00 96.94 145 VAL A O 1
ATOM 1148 N N . ALA A 1 146 ? 4.431 -3.253 -17.305 1.00 97.38 146 ALA A N 1
ATOM 1149 C CA . ALA A 1 146 ? 4.150 -4.244 -18.342 1.00 97.38 146 ALA A CA 1
ATOM 1150 C C . ALA A 1 146 ? 3.973 -3.592 -19.725 1.00 97.38 146 ALA A C 1
ATOM 1152 O O . ALA A 1 146 ? 4.537 -4.052 -20.715 1.00 97.38 146 ALA A O 1
ATOM 1153 N N . ALA A 1 147 ? 3.230 -2.484 -19.792 1.00 96.44 147 ALA A N 1
ATOM 1154 C CA . ALA A 1 147 ? 2.984 -1.765 -21.038 1.00 96.44 147 ALA A CA 1
ATOM 1155 C C . ALA A 1 147 ? 4.257 -1.124 -21.614 1.00 96.44 147 ALA A C 1
ATOM 1157 O O . ALA A 1 147 ? 4.459 -1.151 -22.826 1.00 96.44 147 ALA A O 1
ATOM 1158 N N . LEU A 1 148 ? 5.122 -0.564 -20.760 1.00 95.00 148 LEU A N 1
ATOM 1159 C CA . LEU A 1 148 ? 6.409 0.003 -21.175 1.00 95.00 148 LEU A CA 1
ATOM 1160 C C . LEU A 1 148 ? 7.346 -1.065 -21.744 1.00 95.00 148 LEU A C 1
ATOM 1162 O O . LEU A 1 148 ? 8.027 -0.804 -22.733 1.00 95.00 148 LEU A O 1
ATOM 1166 N N . ASP A 1 149 ? 7.359 -2.256 -21.149 1.00 95.19 149 ASP A N 1
ATOM 1167 C CA . ASP A 1 149 ? 8.130 -3.386 -21.659 1.00 95.19 149 ASP A CA 1
ATOM 1168 C C . ASP A 1 149 ? 7.594 -3.884 -23.006 1.00 95.19 149 ASP A C 1
ATOM 1170 O O . ASP A 1 149 ? 8.366 -4.024 -23.953 1.00 95.19 149 ASP A O 1
ATOM 1174 N N . LEU A 1 150 ? 6.273 -4.054 -23.134 1.00 95.00 150 LEU A N 1
ATOM 1175 C CA . LEU A 1 150 ? 5.642 -4.434 -24.399 1.00 95.00 150 LEU A CA 1
ATOM 1176 C C . LEU A 1 150 ? 5.930 -3.408 -25.504 1.00 95.00 150 LEU A C 1
ATOM 1178 O O . LEU A 1 150 ? 6.322 -3.774 -26.612 1.00 95.00 150 LEU A O 1
ATOM 1182 N N . TRP A 1 151 ? 5.777 -2.116 -25.205 1.00 94.56 151 TRP A N 1
ATOM 1183 C CA . TRP A 1 151 ? 6.122 -1.045 -26.139 1.00 94.56 151 TRP A CA 1
ATOM 1184 C C . TRP A 1 151 ? 7.603 -1.086 -26.523 1.00 94.56 151 TRP A C 1
ATOM 1186 O O . TRP A 1 151 ? 7.939 -0.951 -27.701 1.00 94.56 151 TRP A O 1
ATOM 1196 N N . GLY A 1 152 ? 8.487 -1.314 -25.550 1.00 92.56 152 GLY A N 1
ATOM 1197 C CA . GLY A 1 152 ? 9.911 -1.494 -25.793 1.00 92.56 152 GLY A CA 1
ATOM 1198 C C . GLY A 1 152 ? 10.178 -2.647 -26.761 1.00 92.56 152 GLY A C 1
ATOM 1199 O O . GLY A 1 152 ? 10.810 -2.447 -27.797 1.00 92.56 152 GLY A O 1
ATOM 1200 N N . SER A 1 153 ? 9.607 -3.824 -26.496 1.00 92.25 153 SER A N 1
ATOM 1201 C CA . SER A 1 153 ? 9.732 -5.004 -27.357 1.00 92.25 153 SER A CA 1
ATOM 1202 C C . SER A 1 153 ? 9.264 -4.745 -28.792 1.00 92.25 153 SER A C 1
ATOM 1204 O O . SER A 1 153 ? 9.932 -5.183 -29.727 1.00 92.25 153 SER A O 1
ATOM 1206 N N . LEU A 1 154 ? 8.165 -4.010 -28.980 1.00 93.31 154 LEU A N 1
ATOM 1207 C CA . LEU A 1 154 ? 7.634 -3.668 -30.305 1.00 93.31 154 LEU A CA 1
ATOM 1208 C C . LEU A 1 154 ? 8.467 -2.611 -31.045 1.00 93.31 154 LEU A C 1
ATOM 1210 O O . LEU A 1 154 ? 8.418 -2.540 -32.270 1.00 93.31 154 LEU A O 1
ATOM 1214 N N . THR A 1 155 ? 9.222 -1.784 -30.320 1.00 92.69 155 THR A N 1
ATOM 1215 C CA . THR A 1 155 ? 10.019 -0.679 -30.882 1.00 92.69 155 THR A CA 1
ATOM 1216 C C . THR A 1 155 ? 11.526 -0.946 -30.880 1.00 92.69 155 THR A C 1
ATOM 1218 O O . THR A 1 155 ? 12.302 -0.071 -31.259 1.00 92.69 155 THR A O 1
ATOM 1221 N N . GLY A 1 156 ? 11.960 -2.139 -30.458 1.00 91.50 156 GLY A N 1
ATOM 1222 C CA . GLY A 1 156 ? 13.379 -2.488 -30.336 1.00 91.50 156 GLY A CA 1
ATOM 1223 C C . GLY A 1 156 ? 14.102 -1.742 -29.208 1.00 91.50 156 GLY A C 1
ATOM 1224 O O . GLY A 1 156 ? 15.314 -1.549 -29.270 1.00 91.50 156 GLY A O 1
ATOM 1225 N N . ARG A 1 157 ? 13.367 -1.292 -28.187 1.00 90.00 157 ARG A N 1
ATOM 1226 C CA . ARG A 1 157 ? 13.881 -0.549 -27.030 1.00 90.00 157 ARG A CA 1
ATOM 1227 C C . ARG A 1 157 ? 13.763 -1.388 -25.763 1.00 90.00 157 ARG A C 1
ATOM 1229 O O . ARG A 1 157 ? 12.830 -2.163 -25.597 1.00 90.00 157 ARG A O 1
ATOM 1236 N N . VAL A 1 158 ? 14.683 -1.194 -24.825 1.00 90.06 158 VAL A N 1
ATOM 1237 C CA . VAL A 1 158 ? 14.604 -1.818 -23.497 1.00 90.06 158 VAL A CA 1
ATOM 1238 C C . VAL A 1 158 ? 14.200 -0.756 -22.487 1.00 90.06 158 VAL A C 1
ATOM 1240 O O . VAL A 1 158 ? 14.894 0.249 -22.330 1.00 90.06 158 VAL A O 1
ATOM 1243 N N . VAL A 1 159 ? 13.080 -0.978 -21.799 1.00 91.50 159 VAL A N 1
ATOM 1244 C CA . VAL A 1 159 ? 12.568 -0.062 -20.774 1.00 91.50 159 VAL A CA 1
ATOM 1245 C C . VAL A 1 159 ? 12.487 -0.786 -19.438 1.00 91.50 159 VAL A C 1
ATOM 1247 O O . VAL A 1 159 ? 11.541 -1.518 -19.172 1.00 91.50 159 VAL A O 1
ATOM 1250 N N . GLU A 1 160 ? 13.468 -0.556 -18.567 1.00 91.75 160 GLU A N 1
ATOM 1251 C CA . GLU A 1 160 ? 13.451 -1.067 -17.193 1.00 91.75 160 GLU A CA 1
ATOM 1252 C C . GLU A 1 160 ? 13.343 0.100 -16.208 1.00 91.75 160 GLU A C 1
ATOM 1254 O O . GLU A 1 160 ? 14.113 1.065 -16.261 1.00 91.75 160 GLU A O 1
ATOM 1259 N N . LEU A 1 161 ? 12.377 0.023 -15.286 1.00 94.62 161 LEU A N 1
ATOM 1260 C CA . LEU A 1 161 ? 12.262 1.031 -14.239 1.00 94.62 161 LEU A CA 1
ATOM 1261 C C . LEU A 1 161 ? 13.372 0.855 -13.191 1.00 94.62 161 LEU A C 1
ATOM 1263 O O . LEU A 1 161 ? 13.545 -0.247 -12.666 1.00 94.62 161 LEU A O 1
ATOM 1267 N N . PRO A 1 162 ? 14.081 1.934 -12.805 1.00 95.44 162 PRO A N 1
ATOM 1268 C CA . PRO A 1 162 ? 15.174 1.836 -11.846 1.00 95.44 162 PRO A CA 1
ATOM 1269 C C . PRO A 1 162 ? 14.710 1.316 -10.474 1.00 95.44 162 PRO A C 1
ATOM 1271 O O . PRO A 1 162 ? 13.647 1.735 -9.995 1.00 95.44 162 PRO A O 1
ATOM 1274 N N . PRO A 1 163 ? 15.511 0.483 -9.781 1.00 95.00 163 PRO A N 1
ATOM 1275 C CA . PRO A 1 163 ? 15.168 -0.068 -8.466 1.00 95.00 163 PRO A CA 1
ATOM 1276 C C . PRO A 1 163 ? 15.101 0.995 -7.362 1.00 95.00 163 PRO A C 1
ATOM 1278 O O . PRO A 1 163 ? 14.556 0.749 -6.291 1.00 95.00 163 PRO A O 1
ATOM 1281 N N . GLU A 1 164 ? 15.643 2.194 -7.587 1.00 97.06 164 GLU A N 1
ATOM 1282 C CA . GLU A 1 164 ? 15.478 3.323 -6.672 1.00 97.06 164 GLU A CA 1
ATOM 1283 C C . GLU A 1 164 ? 14.098 3.976 -6.760 1.00 97.06 164 GLU A C 1
ATOM 1285 O O . GLU A 1 164 ? 13.809 4.839 -5.937 1.00 97.06 164 GLU A O 1
ATOM 1290 N N . THR A 1 165 ? 13.264 3.583 -7.725 1.00 96.94 165 THR A N 1
ATOM 1291 C CA . THR A 1 165 ? 11.862 3.997 -7.839 1.00 96.94 165 THR A CA 1
ATOM 1292 C C . THR A 1 165 ? 10.957 2.944 -7.208 1.00 96.94 165 THR A C 1
ATOM 1294 O O . THR A 1 165 ? 11.276 1.757 -7.235 1.00 96.94 165 THR A O 1
ATOM 1297 N N . LEU A 1 166 ? 9.803 3.348 -6.665 1.00 96.31 166 LEU A N 1
ATOM 1298 C CA . LEU A 1 166 ? 8.869 2.389 -6.061 1.00 96.31 166 LEU A CA 1
ATOM 1299 C C . LEU A 1 166 ? 8.382 1.347 -7.071 1.00 96.31 166 LEU A C 1
ATOM 1301 O O . LEU A 1 166 ? 8.353 0.170 -6.738 1.00 96.31 166 LEU A O 1
ATOM 1305 N N . LEU A 1 167 ? 8.069 1.750 -8.304 1.00 96.50 167 LEU A N 1
ATOM 1306 C CA . LEU A 1 167 ? 7.613 0.811 -9.327 1.00 96.50 167 LEU A CA 1
ATOM 1307 C C . LEU A 1 167 ? 8.700 -0.202 -9.702 1.00 96.50 167 LEU A C 1
ATOM 1309 O O . LEU A 1 167 ? 8.412 -1.394 -9.719 1.00 96.50 167 LEU A O 1
ATOM 1313 N N . GLY A 1 168 ? 9.946 0.237 -9.919 1.00 96.31 168 GLY A N 1
ATOM 1314 C CA . GLY A 1 168 ? 11.059 -0.678 -10.196 1.00 96.31 168 GLY A CA 1
ATOM 1315 C C . GLY A 1 168 ? 11.374 -1.602 -9.016 1.00 96.31 168 GLY A C 1
ATOM 1316 O O . GLY A 1 168 ? 11.577 -2.802 -9.196 1.00 96.31 168 GLY A O 1
ATOM 1317 N N . ALA A 1 169 ? 11.336 -1.081 -7.787 1.00 96.81 169 ALA A N 1
ATOM 1318 C CA . ALA A 1 169 ? 11.522 -1.883 -6.580 1.00 96.81 169 ALA A CA 1
ATOM 1319 C C . ALA A 1 169 ? 10.413 -2.930 -6.390 1.00 96.81 169 ALA A C 1
ATOM 1321 O O . ALA A 1 169 ? 10.696 -4.065 -6.011 1.00 96.81 169 ALA A O 1
ATOM 1322 N N . MET A 1 170 ? 9.159 -2.574 -6.680 1.00 96.19 170 MET A N 1
ATOM 1323 C CA . MET A 1 170 ? 8.031 -3.504 -6.635 1.00 96.19 170 MET A CA 1
ATOM 1324 C C . MET A 1 170 ? 8.139 -4.581 -7.715 1.00 96.19 170 MET A C 1
ATOM 1326 O O . MET A 1 170 ? 7.962 -5.756 -7.412 1.00 96.19 170 MET A O 1
ATOM 1330 N N . ALA A 1 171 ? 8.519 -4.211 -8.938 1.00 96.12 171 ALA A N 1
ATOM 1331 C CA . ALA A 1 171 ? 8.766 -5.162 -10.021 1.00 96.12 171 ALA A CA 1
ATOM 1332 C C . ALA A 1 171 ? 9.893 -6.158 -9.667 1.00 96.12 171 ALA A C 1
ATOM 1334 O O . ALA A 1 171 ? 9.809 -7.363 -9.924 1.00 96.12 171 ALA A O 1
ATOM 1335 N N . ALA A 1 172 ? 10.935 -5.673 -8.988 1.00 95.25 172 ALA A N 1
ATOM 1336 C CA . ALA A 1 172 ? 11.992 -6.518 -8.448 1.00 95.25 172 ALA A CA 1
ATOM 1337 C C . ALA A 1 172 ? 11.512 -7.403 -7.286 1.00 95.25 172 ALA A C 1
ATOM 1339 O O . ALA A 1 172 ? 11.988 -8.526 -7.154 1.00 95.25 172 ALA A O 1
ATOM 1340 N N . TYR A 1 173 ? 10.590 -6.923 -6.447 1.00 95.00 173 TYR A N 1
ATOM 1341 C CA . TYR A 1 173 ? 10.008 -7.702 -5.353 1.00 95.00 173 TYR A CA 1
ATOM 1342 C C . TYR A 1 173 ? 9.184 -8.882 -5.877 1.00 95.00 173 TYR A C 1
ATOM 1344 O O . TYR A 1 173 ? 9.442 -10.016 -5.485 1.00 95.00 173 TYR A O 1
ATOM 1352 N N . VAL A 1 174 ? 8.251 -8.634 -6.803 1.00 94.50 174 VAL A N 1
ATOM 1353 C CA . VAL A 1 174 ? 7.347 -9.678 -7.320 1.00 94.50 174 VAL A CA 1
ATOM 1354 C C . VAL A 1 174 ? 8.066 -10.755 -8.127 1.00 94.50 174 VAL A C 1
ATOM 1356 O O . VAL A 1 174 ? 7.531 -11.840 -8.284 1.00 94.50 174 VAL A O 1
ATOM 1359 N N . SER A 1 175 ? 9.269 -10.486 -8.634 1.00 93.88 175 SER A N 1
ATOM 1360 C CA . SER A 1 175 ? 10.048 -11.431 -9.446 1.00 93.88 175 SER A CA 1
ATOM 1361 C C . SER A 1 175 ? 11.215 -12.081 -8.692 1.00 93.88 175 SER A C 1
ATOM 1363 O O . SER A 1 175 ? 11.895 -12.953 -9.242 1.00 93.88 175 SER A O 1
ATOM 1365 N N . ARG A 1 176 ? 11.481 -11.666 -7.445 1.00 93.56 176 ARG A N 1
ATOM 1366 C CA . ARG A 1 176 ? 12.560 -12.209 -6.610 1.00 93.56 176 ARG A CA 1
ATOM 1367 C C . ARG A 1 176 ? 12.098 -13.487 -5.927 1.00 93.56 176 ARG A C 1
ATOM 1369 O O . ARG A 1 176 ? 11.104 -13.460 -5.212 1.00 93.56 176 ARG A O 1
ATOM 1376 N N . GLN A 1 177 ? 12.877 -14.560 -6.083 1.00 91.06 177 GLN A N 1
ATOM 1377 C CA . GLN A 1 177 ? 12.610 -15.854 -5.452 1.00 91.06 177 GLN A CA 1
ATOM 1378 C C . GLN A 1 177 ? 12.331 -15.704 -3.954 1.00 91.06 177 GLN A C 1
ATOM 1380 O O . GLN A 1 177 ? 13.152 -15.175 -3.204 1.00 91.06 177 GLN A O 1
ATOM 1385 N N . ASN A 1 178 ? 11.148 -16.159 -3.552 1.00 86.56 178 ASN A N 1
ATOM 1386 C CA . ASN A 1 178 ? 10.667 -16.155 -2.182 1.00 86.56 178 ASN A CA 1
ATOM 1387 C C . ASN A 1 178 ? 9.686 -17.324 -2.017 1.00 86.56 178 ASN A C 1
ATOM 1389 O O . ASN A 1 178 ? 8.688 -17.396 -2.733 1.00 86.56 178 ASN A O 1
ATOM 1393 N N . SER A 1 179 ? 9.979 -18.238 -1.092 1.00 82.88 179 SER A N 1
ATOM 1394 C CA . SER A 1 179 ? 9.134 -19.401 -0.804 1.00 82.88 179 SER A CA 1
ATOM 1395 C C . SER A 1 179 ? 7.833 -19.034 -0.084 1.00 82.88 179 SER A C 1
ATOM 1397 O O . SER A 1 179 ? 6.859 -19.768 -0.214 1.00 82.88 179 SER A O 1
ATOM 1399 N N . ASP A 1 180 ? 7.799 -17.899 0.618 1.00 86.56 180 ASP A N 1
ATOM 1400 C CA . ASP A 1 180 ? 6.617 -17.348 1.291 1.00 86.56 180 ASP A CA 1
ATOM 1401 C C . ASP A 1 180 ? 6.265 -15.981 0.686 1.00 86.56 180 ASP A C 1
ATOM 1403 O O . ASP A 1 180 ? 6.380 -14.914 1.298 1.00 86.56 180 ASP A O 1
ATOM 1407 N N . PHE A 1 181 ? 5.954 -15.997 -0.611 1.00 88.88 181 PHE A N 1
ATOM 1408 C CA . PHE A 1 181 ? 5.545 -14.799 -1.329 1.00 88.88 181 PHE A CA 1
ATOM 1409 C C . PHE A 1 181 ? 4.154 -14.348 -0.885 1.00 88.88 181 PHE A C 1
ATOM 1411 O O . PHE A 1 181 ? 3.187 -15.102 -0.979 1.00 88.88 181 PHE A O 1
ATOM 1418 N N . GLN A 1 182 ? 4.059 -13.084 -0.474 1.00 89.00 182 GLN A N 1
ATOM 1419 C CA . GLN A 1 182 ? 2.806 -12.414 -0.150 1.00 89.00 182 GLN A CA 1
ATOM 1420 C C . GLN A 1 182 ? 2.679 -11.145 -0.996 1.00 89.00 182 GLN A C 1
ATOM 1422 O O . GLN A 1 182 ? 3.698 -10.519 -1.307 1.00 89.00 182 GLN A O 1
ATOM 1427 N N . PRO A 1 183 ? 1.454 -10.727 -1.350 1.00 89.62 183 PRO A N 1
ATOM 1428 C CA . PRO A 1 183 ? 1.242 -9.456 -2.017 1.00 89.62 183 PRO A CA 1
ATOM 1429 C C . PRO A 1 183 ? 1.839 -8.278 -1.234 1.00 89.62 183 PRO A C 1
ATOM 1431 O O . PRO A 1 183 ? 1.933 -8.310 -0.008 1.00 89.62 183 PRO A O 1
ATOM 1434 N N . MET A 1 184 ? 2.267 -7.220 -1.922 1.00 89.81 184 MET A N 1
ATOM 1435 C CA . MET A 1 184 ? 2.928 -6.086 -1.266 1.00 89.81 184 MET A CA 1
ATOM 1436 C C . MET A 1 184 ? 2.421 -4.750 -1.795 1.00 89.81 184 MET A C 1
ATOM 1438 O O . MET A 1 184 ? 2.278 -4.551 -3.001 1.00 89.81 184 MET A O 1
ATOM 1442 N N . ASN A 1 185 ? 2.205 -3.810 -0.878 1.00 91.56 185 ASN A N 1
ATOM 1443 C CA . ASN A 1 185 ? 1.921 -2.419 -1.200 1.00 91.56 185 ASN A CA 1
ATOM 1444 C C . ASN A 1 185 ? 3.210 -1.581 -1.225 1.00 91.56 185 ASN A C 1
ATOM 1446 O O . ASN A 1 185 ? 4.239 -1.951 -0.642 1.00 91.56 185 ASN A O 1
ATOM 1450 N N . ALA A 1 186 ? 3.163 -0.413 -1.860 1.00 92.69 186 ALA A N 1
ATOM 1451 C CA . ALA A 1 186 ? 4.320 0.458 -1.969 1.00 92.69 186 ALA A CA 1
ATOM 1452 C C . ALA A 1 186 ? 4.800 0.924 -0.585 1.00 92.69 186 ALA A C 1
ATOM 1454 O O . ALA A 1 186 ? 4.058 1.492 0.220 1.00 92.69 186 ALA A O 1
ATOM 1455 N N . ASN A 1 187 ? 6.084 0.710 -0.294 1.00 92.62 187 ASN A N 1
ATOM 1456 C CA . ASN A 1 187 ? 6.691 1.160 0.950 1.00 92.62 187 ASN A CA 1
ATOM 1457 C C . ASN A 1 187 ? 8.190 1.442 0.780 1.00 92.62 187 ASN A C 1
ATOM 1459 O O . ASN A 1 187 ? 8.877 0.806 -0.015 1.00 92.62 187 ASN A O 1
ATOM 1463 N N . PHE A 1 188 ? 8.715 2.388 1.566 1.00 92.75 188 PHE A N 1
ATOM 1464 C CA . PHE A 1 188 ? 10.126 2.796 1.502 1.00 92.75 188 PHE A CA 1
ATOM 1465 C C . PHE A 1 188 ? 11.118 1.673 1.849 1.00 92.75 188 PHE A C 1
ATOM 1467 O O . PHE A 1 188 ? 12.298 1.825 1.556 1.00 92.75 188 PHE A O 1
ATOM 1474 N N . GLY A 1 189 ? 10.670 0.576 2.471 1.00 91.94 189 GLY A N 1
ATOM 1475 C CA . GLY A 1 189 ? 11.519 -0.578 2.775 1.00 91.94 189 GLY A CA 1
ATOM 1476 C C . GLY A 1 189 ? 11.914 -1.388 1.538 1.00 91.94 189 GLY A C 1
ATOM 1477 O O . GLY A 1 189 ? 12.892 -2.122 1.592 1.00 91.94 189 GLY A O 1
ATOM 1478 N N . LEU A 1 190 ? 11.196 -1.227 0.421 1.00 93.62 190 LEU A N 1
ATOM 1479 C CA . LEU A 1 190 ? 11.545 -1.850 -0.858 1.00 93.62 190 LEU A CA 1
ATOM 1480 C C . LEU A 1 190 ? 12.701 -1.133 -1.567 1.00 93.62 190 LEU A C 1
ATOM 1482 O O . LEU A 1 190 ? 13.363 -1.722 -2.420 1.00 93.62 190 LEU A O 1
ATOM 1486 N N . LEU A 1 191 ? 12.930 0.141 -1.240 1.00 96.44 191 L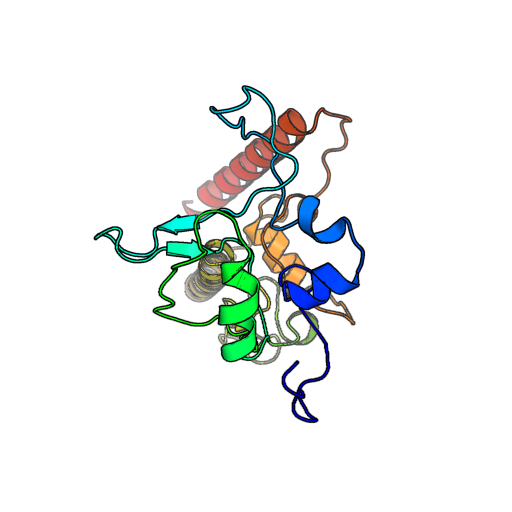EU A N 1
ATOM 1487 C CA . LEU A 1 191 ? 13.951 0.949 -1.894 1.00 96.44 191 LEU A CA 1
ATOM 1488 C C . LEU A 1 191 ? 15.343 0.628 -1.324 1.00 96.44 191 LEU A C 1
ATOM 1490 O O . LEU A 1 191 ? 15.470 0.405 -0.119 1.00 96.44 191 LEU A O 1
ATOM 1494 N N . PRO A 1 192 ? 16.412 0.699 -2.141 1.00 95.50 192 PRO A N 1
ATOM 1495 C CA . PRO A 1 192 ? 17.787 0.576 -1.656 1.00 95.50 192 PRO A CA 1
ATOM 1496 C C . PRO A 1 192 ? 18.063 1.572 -0.524 1.00 95.50 192 PRO A C 1
ATOM 1498 O O . PRO A 1 192 ? 17.696 2.733 -0.686 1.00 95.50 192 PRO A O 1
ATOM 1501 N N . PRO A 1 193 ? 18.711 1.208 0.592 1.00 95.06 193 PRO A N 1
ATOM 1502 C CA . PRO A 1 193 ? 18.798 2.079 1.764 1.00 95.06 193 PRO A CA 1
ATOM 1503 C C . PRO A 1 193 ? 19.512 3.418 1.488 1.00 95.06 193 PRO A C 1
ATOM 1505 O O . PRO A 1 193 ? 20.326 3.539 0.570 1.00 95.06 193 PRO A O 1
ATOM 1508 N N . ILE A 1 194 ? 19.201 4.443 2.288 1.00 94.56 194 ILE A N 1
ATOM 1509 C CA . ILE A 1 194 ? 20.036 5.650 2.421 1.00 94.56 194 ILE A CA 1
ATOM 1510 C C . ILE A 1 194 ? 21.071 5.363 3.510 1.00 94.56 194 ILE A C 1
ATOM 1512 O O . ILE A 1 194 ? 20.682 5.060 4.635 1.00 94.56 194 ILE A O 1
ATOM 1516 N N . ALA A 1 195 ? 22.360 5.443 3.169 1.00 91.31 195 ALA A N 1
ATOM 1517 C CA . ALA A 1 195 ? 23.458 5.126 4.087 1.00 91.31 195 ALA A CA 1
ATOM 1518 C C . ALA A 1 195 ? 23.562 6.111 5.265 1.00 91.31 195 ALA A C 1
ATOM 1520 O O . ALA A 1 195 ? 23.957 5.735 6.364 1.00 91.31 195 ALA A O 1
ATOM 1521 N N . GLU A 1 196 ? 23.189 7.371 5.044 1.00 93.12 196 GLU A N 1
ATOM 1522 C CA . GLU A 1 196 ? 23.223 8.405 6.073 1.00 93.12 196 GLU A CA 1
ATOM 1523 C C . GLU A 1 196 ? 22.158 8.174 7.151 1.00 93.12 196 GLU A C 1
ATOM 1525 O O . GLU A 1 196 ? 20.978 7.934 6.861 1.00 93.12 196 GLU A O 1
ATOM 1530 N N . ASN A 1 197 ? 22.559 8.336 8.412 1.00 92.81 197 ASN A N 1
ATOM 1531 C CA . ASN A 1 197 ? 21.637 8.298 9.536 1.00 92.81 197 ASN A CA 1
ATOM 1532 C C . ASN A 1 197 ? 20.866 9.622 9.638 1.00 92.81 197 ASN A C 1
ATOM 1534 O O . ASN A 1 197 ? 21.303 10.569 10.286 1.00 92.81 197 ASN A O 1
ATOM 1538 N N . LEU A 1 198 ? 19.723 9.691 8.954 1.00 93.56 198 LEU A N 1
ATOM 1539 C CA . LEU A 1 198 ? 18.885 10.886 8.884 1.00 93.56 198 LEU A CA 1
ATOM 1540 C C . LEU A 1 198 ? 17.569 10.721 9.655 1.00 93.56 198 LEU A C 1
ATOM 1542 O O . LEU A 1 198 ? 16.988 9.625 9.662 1.00 93.56 198 LEU A O 1
ATOM 1546 N N . PRO A 1 199 ? 17.011 11.823 10.196 1.00 95.56 199 PRO A N 1
ATOM 1547 C CA . PRO A 1 199 ? 15.638 11.857 10.679 1.00 95.56 199 PRO A CA 1
ATOM 1548 C C . PRO A 1 199 ? 14.654 11.318 9.633 1.00 95.56 199 PRO A C 1
ATOM 1550 O O . PRO A 1 199 ? 14.795 11.550 8.430 1.00 95.56 199 PRO A O 1
ATOM 1553 N N . LYS A 1 200 ? 13.604 10.625 10.091 1.00 90.06 200 LYS A N 1
ATOM 1554 C CA . LYS A 1 200 ? 12.643 9.900 9.235 1.00 90.06 200 LYS A CA 1
ATOM 1555 C C . LYS A 1 200 ? 12.097 10.736 8.071 1.00 90.06 200 LYS A C 1
ATOM 1557 O O . LYS A 1 200 ? 11.975 10.211 6.966 1.00 90.06 200 LYS A O 1
ATOM 1562 N N . MET A 1 201 ? 11.755 12.002 8.313 1.00 93.19 201 MET A N 1
ATOM 1563 C CA . MET A 1 201 ? 11.226 12.897 7.277 1.00 93.19 201 MET A CA 1
ATOM 1564 C C . MET A 1 201 ? 12.277 13.240 6.219 1.00 93.19 201 MET A C 1
ATOM 1566 O O . MET A 1 201 ? 12.019 13.055 5.033 1.00 93.19 201 MET A O 1
ATOM 1570 N N . GLN A 1 202 ? 13.482 13.624 6.640 1.00 95.62 202 GLN A N 1
ATOM 1571 C CA . GLN A 1 202 ? 14.589 13.929 5.729 1.00 95.62 202 GLN A CA 1
ATOM 1572 C C . GLN A 1 202 ? 14.995 12.697 4.910 1.00 95.62 202 GLN A C 1
ATOM 1574 O O . GLN A 1 202 ? 15.194 12.784 3.701 1.00 95.62 202 GLN A O 1
ATOM 1579 N N . ARG A 1 203 ? 15.018 11.510 5.530 1.00 95.25 203 ARG A N 1
ATOM 1580 C CA . ARG A 1 203 ? 15.291 10.249 4.825 1.00 95.25 203 ARG A CA 1
ATOM 1581 C C . ARG A 1 203 ? 14.260 9.956 3.730 1.00 95.25 203 ARG A C 1
ATOM 1583 O O . ARG A 1 203 ? 14.627 9.543 2.634 1.00 95.25 203 ARG A O 1
ATOM 1590 N N . ARG A 1 204 ? 12.968 10.181 4.005 1.00 94.12 204 ARG A N 1
ATOM 1591 C CA . ARG A 1 204 ? 11.883 10.037 3.012 1.00 94.12 204 ARG A CA 1
ATOM 1592 C C . ARG A 1 204 ? 12.024 11.028 1.861 1.00 94.12 204 ARG A C 1
ATOM 1594 O O . ARG A 1 204 ? 11.805 10.650 0.713 1.00 94.12 204 ARG A O 1
ATOM 1601 N N . GLN A 1 205 ? 12.423 12.258 2.161 1.00 95.94 205 GLN A N 1
ATOM 1602 C CA . GLN A 1 205 ? 12.689 13.264 1.143 1.00 95.94 205 GLN A CA 1
ATOM 1603 C C . GLN A 1 205 ? 13.854 12.847 0.235 1.00 95.94 205 GLN A C 1
ATOM 1605 O O . GLN A 1 205 ? 13.685 12.836 -0.982 1.00 95.94 205 GLN A O 1
ATOM 1610 N N . LYS A 1 206 ? 14.970 12.364 0.800 1.00 96.38 206 LYS A N 1
ATOM 1611 C CA . LYS A 1 206 ? 16.093 11.839 0.004 1.00 96.38 206 LYS A CA 1
ATOM 1612 C C . LYS A 1 206 ? 15.698 10.667 -0.894 1.00 96.38 206 LYS A C 1
ATOM 1614 O O . LYS A 1 206 ? 16.132 10.604 -2.044 1.00 96.38 206 LYS A O 1
ATOM 1619 N N . TYR A 1 207 ? 14.854 9.751 -0.411 1.00 97.06 207 TYR A N 1
ATOM 1620 C CA . TYR A 1 207 ? 14.303 8.689 -1.260 1.00 97.06 207 TYR A CA 1
ATOM 1621 C C . TYR A 1 207 ? 13.540 9.255 -2.463 1.00 97.06 207 TYR A C 1
ATOM 1623 O O . TYR A 1 207 ? 13.746 8.792 -3.587 1.00 97.06 207 TYR A O 1
ATOM 1631 N N . SER A 1 208 ? 12.690 10.259 -2.236 1.00 95.88 208 SER A N 1
ATOM 1632 C CA . SER A 1 208 ? 11.906 10.915 -3.288 1.00 95.88 208 SER A CA 1
ATOM 1633 C C . SER A 1 208 ? 12.800 11.621 -4.313 1.00 95.88 208 SER A C 1
ATOM 1635 O O . SER A 1 208 ? 12.670 11.393 -5.515 1.00 95.88 208 SER A O 1
ATOM 1637 N N . GLU A 1 209 ? 13.776 12.405 -3.851 1.00 96.88 209 GLU A N 1
ATOM 1638 C CA . GLU A 1 209 ? 14.727 13.122 -4.710 1.00 96.88 209 GLU A CA 1
ATOM 1639 C C . GLU A 1 209 ? 15.556 12.158 -5.569 1.00 96.88 209 GLU A C 1
ATOM 1641 O O . GLU A 1 209 ? 15.669 12.342 -6.786 1.00 96.88 209 GLU A O 1
ATOM 1646 N N . ARG A 1 210 ? 16.072 11.075 -4.968 1.00 97.25 210 ARG A N 1
ATOM 1647 C CA . ARG A 1 210 ? 16.805 10.027 -5.693 1.00 97.25 210 ARG A CA 1
ATOM 1648 C C . ARG A 1 210 ? 15.920 9.338 -6.733 1.00 97.25 210 ARG A C 1
ATOM 1650 O O . ARG A 1 210 ? 16.361 9.163 -7.868 1.00 97.25 210 ARG A O 1
ATOM 1657 N N . SER A 1 211 ? 14.679 8.998 -6.372 1.00 97.00 211 SER A N 1
ATOM 1658 C CA . SER A 1 211 ? 13.699 8.396 -7.291 1.00 97.00 211 SER A CA 1
ATOM 1659 C C . SER A 1 211 ? 13.437 9.311 -8.487 1.00 97.00 211 SER A C 1
ATOM 1661 O O . SER A 1 211 ? 13.534 8.883 -9.635 1.00 97.00 211 SER A O 1
ATOM 1663 N N . ARG A 1 212 ? 13.169 10.597 -8.228 1.00 96.88 212 ARG A N 1
ATOM 1664 C CA . ARG A 1 212 ? 12.899 11.600 -9.263 1.00 96.88 212 ARG A CA 1
ATOM 1665 C C . ARG A 1 212 ? 14.085 11.765 -10.208 1.00 96.88 212 ARG A C 1
ATOM 1667 O O . ARG A 1 212 ? 13.889 11.776 -11.419 1.00 96.88 212 ARG A O 1
ATOM 1674 N N . LYS A 1 213 ? 15.312 11.847 -9.681 1.00 97.31 213 LYS A N 1
ATOM 1675 C CA . LYS A 1 213 ? 16.530 11.942 -10.503 1.00 97.31 213 LYS A CA 1
ATOM 1676 C C . LYS A 1 213 ? 16.669 10.742 -11.447 1.00 97.31 213 LYS A C 1
ATOM 1678 O O . LYS A 1 213 ? 17.001 10.924 -12.615 1.00 97.31 213 LYS A O 1
ATOM 1683 N N . LYS A 1 214 ? 16.389 9.531 -10.956 1.00 97.19 214 LYS A N 1
ATOM 1684 C CA . LYS A 1 214 ? 16.462 8.291 -11.743 1.00 97.19 214 LYS A CA 1
ATOM 1685 C C . LYS A 1 214 ? 15.377 8.217 -12.819 1.00 97.19 214 LYS A C 1
ATOM 1687 O O . LYS A 1 214 ? 15.688 7.850 -13.946 1.00 97.19 214 LYS A O 1
ATOM 1692 N N . LEU A 1 215 ? 14.151 8.640 -12.510 1.00 94.75 215 LEU A N 1
ATOM 1693 C CA . LEU A 1 215 ? 13.069 8.731 -13.498 1.00 94.75 215 LEU A CA 1
ATOM 1694 C C . LEU A 1 215 ? 13.364 9.756 -14.595 1.00 94.75 215 LEU A C 1
ATOM 1696 O O . LEU A 1 215 ? 13.143 9.468 -15.764 1.00 94.75 215 LEU A O 1
ATOM 1700 N N . LEU A 1 216 ? 13.899 10.929 -14.243 1.00 94.88 216 LEU A N 1
ATOM 1701 C CA . LEU A 1 216 ? 14.279 11.941 -15.235 1.00 94.88 216 LEU A CA 1
ATOM 1702 C C . LEU A 1 216 ? 15.397 11.448 -16.159 1.00 94.88 216 LEU A C 1
ATOM 1704 O O . LEU A 1 216 ? 15.369 11.737 -17.352 1.00 94.88 216 LEU A O 1
ATOM 1708 N N . LEU A 1 217 ? 16.366 10.701 -15.622 1.00 94.50 217 LEU A N 1
ATOM 1709 C CA . LEU A 1 217 ? 17.418 10.084 -16.429 1.00 94.50 217 LEU A CA 1
ATOM 1710 C C . LEU A 1 217 ? 16.843 9.033 -17.388 1.00 94.50 217 LEU A C 1
ATOM 1712 O O . LEU A 1 217 ? 17.169 9.062 -18.569 1.00 94.50 217 LEU A O 1
ATOM 1716 N N . LEU A 1 218 ? 15.957 8.159 -16.898 1.00 92.38 218 LEU A N 1
ATOM 1717 C CA . LEU A 1 218 ? 15.267 7.183 -17.742 1.00 92.38 218 LEU A CA 1
ATOM 1718 C C . LEU A 1 218 ? 14.485 7.880 -18.862 1.00 92.38 218 LEU A C 1
ATOM 1720 O O . LEU A 1 218 ? 14.655 7.534 -20.024 1.00 92.38 218 LEU A O 1
ATOM 1724 N N . ALA A 1 219 ? 13.668 8.881 -18.525 1.00 90.50 219 ALA A N 1
ATOM 1725 C CA . ALA A 1 219 ? 12.838 9.590 -19.494 1.00 90.50 219 ALA A CA 1
ATOM 1726 C C . ALA A 1 219 ? 13.674 10.220 -20.618 1.00 90.50 219 ALA A C 1
ATOM 1728 O O . ALA A 1 219 ? 13.335 10.057 -21.785 1.00 90.50 219 ALA A O 1
ATOM 1729 N N . ARG A 1 220 ? 14.802 10.862 -20.278 1.00 90.19 220 ARG A N 1
ATOM 1730 C CA . ARG A 1 220 ? 15.731 11.437 -21.267 1.00 90.19 220 ARG A CA 1
ATOM 1731 C C . ARG A 1 220 ? 16.267 10.391 -22.241 1.00 90.19 220 ARG A C 1
ATOM 1733 O O . ARG A 1 220 ? 16.330 10.668 -23.433 1.00 90.19 220 ARG A O 1
ATOM 1740 N N . ASN A 1 221 ? 16.603 9.204 -21.741 1.00 85.69 221 ASN A N 1
ATOM 1741 C CA . ASN A 1 221 ? 17.133 8.112 -22.557 1.00 85.69 221 ASN A CA 1
ATOM 1742 C C . ASN A 1 221 ? 16.077 7.481 -23.483 1.00 85.69 221 ASN A C 1
ATOM 1744 O O . ASN A 1 221 ? 16.451 6.803 -24.430 1.00 85.69 221 ASN A O 1
ATOM 1748 N N . LEU A 1 222 ? 14.780 7.676 -23.214 1.00 82.44 222 LEU A N 1
ATOM 1749 C CA . LEU A 1 222 ? 13.685 7.173 -24.057 1.00 82.44 222 LEU A CA 1
ATOM 1750 C C . LEU A 1 222 ? 13.264 8.158 -25.159 1.00 82.44 222 LEU A C 1
ATOM 1752 O O . LEU A 1 222 ? 12.659 7.748 -26.150 1.00 82.44 222 LEU A O 1
ATOM 1756 N N . THR A 1 223 ? 13.529 9.452 -24.969 1.00 67.88 223 THR A N 1
ATOM 1757 C CA . THR A 1 223 ? 13.200 10.529 -25.923 1.00 67.88 223 THR A CA 1
ATOM 1758 C C . THR A 1 223 ? 14.287 10.816 -26.960 1.00 67.88 223 THR A C 1
ATOM 1760 O O . THR A 1 223 ? 14.015 11.557 -27.902 1.00 67.88 223 THR A O 1
ATOM 1763 N N . LEU A 1 224 ? 15.490 10.268 -26.782 1.00 48.19 224 LEU A N 1
ATOM 1764 C CA . LEU A 1 224 ? 16.574 10.285 -27.771 1.00 48.19 224 LEU A CA 1
ATOM 1765 C C . LEU A 1 224 ? 16.514 9.020 -28.643 1.00 48.19 224 LEU A C 1
ATOM 1767 O O . LEU A 1 224 ? 17.021 9.089 -29.779 1.00 48.19 224 LEU A O 1
#

Secondary structure (DSSP, 8-state):
-PPPPTT--S---TTS--HHHHHHT-TTHHHHTTT--TT--BTTTTB--S----EEE-STTS--EEETT------HHHHHHHHTTSTT-TT---SS---PPPP----HHHHB-TTSBBSSSTT-B--GGGGTB-SHHHHHHHHHHHHHHHHHHHHT------TTSHHHHHHHHHHS--TT---B---GGGSPPP-S---HHHHHHHHHHHHHHHHHHHHHHHH-

pLDDT: mean 90.73, std 10.75, range [46.28, 97.94]

Sequence (224 aa):
IAAPKEFERDIYFERCLPVEVLAKRGPKTLVFGPLKPVGLIDPRTGKQPYAVVQLRREDASSSMFNLVGFQTNLAWGEQKRVFRLIPGLEQAEFSRFGVMHRNSFVNSPRVLAKNYQLREFPGVYIAGQLAGVEGYLESTGSGLVAALDLWGSLTGRVVELPPETLLGAMAAYVSRQNSDFQPMNANFGLLPPIAENLPKMQRRQKYSERSRKKLLLLARNLTL

Radius of gyration: 21.81 Å; chains: 1; bounding box: 52×46×57 Å